Protein AF-A0A9D8BAQ5-F1 (afdb_monomer)

Secondary structure (DSSP, 8-state):
--HHHHHHHHHHHHHHTTPPPHHHHHHHHHTHHHH-B-TTT-PBPEEEE----TT-----SEEEE---TT-HHHHHHHHHHHHTT---EEEEEEETTTTEEEEEEESSTTTTGGGBPP-----------PPPPPPPP-HHHH-EEEEEEEEEEE-SSSPPB-TT-TTEEEEEEE-TTSEEEEEEEETT--S--SSHHHHHHHEEEEEEEEEEETTTEEEEEEEEESSTT-TT-EEEEEEEEETTEEEEEPPPEEETTEEEEEEEEEEE--

pLDDT: mean 81.39, std 17.8, range [28.17, 98.12]

Mean predicted aligned error: 17.3 Å

Sequence (270 aa):
MESHSLEARLIMCAQECNLPSKEEIEQRKKEIKDTLRCPHCGERLKKWVVPQTPFTTWPNEYMYICFNDECSYLVRGREYMAQSGMCSMYRLMYDPLQDCCQPIPVPNTSALKDGIMEESEPCQSEAAVQEPEAREVSKESITGSWRLVAFEERTASGAPRLPLGPSLMGSLMYTPDGHISVQNMVEGMTQLPEDALKAAEVYGTFNGRYEIKRGGKILHHIDMSFTPGWGGTSLERTIRVEGNRLTLIGPPMEKDGKARRVYMVWVRAG

Nearest PDB structures (foldseek):
  4dbb-assembly1_A  TM=3.950E-01  e=6.171E-02  Rattus norvegicus
  3qra-assembly1_A  TM=3.305E-01  e=1.330E-01  Yersinia pestis
  7tzl-assembly1_B  TM=2.614E-01  e=1.405E-01  Streptomyces griseofuscus
  7tzl-assembly1_A  TM=2.685E-01  e=1.848E-01  Streptomyces griseofuscus
  6ap4-assembly2_D  TM=1.776E-01  e=2.711E-02  Acinetobacter baumannii

Radius of gyration: 24.51 Å; Cα contacts (8 Å, |Δi|>4): 479; chains: 1; bounding box: 78×42×60 Å

Solvent-accessible surface area (backbone atoms only — not comparable to full-atom values): 15375 Å² total; per-residue (Å²): 133,66,64,69,60,49,53,54,51,50,53,53,52,57,60,62,74,74,56,65,50,73,68,53,30,57,52,36,55,72,45,24,87,84,65,42,31,33,46,62,64,64,47,68,38,41,46,26,53,48,70,91,45,102,84,50,84,66,91,53,70,50,33,31,32,46,78,62,79,82,24,56,56,34,51,52,32,32,56,59,28,47,78,73,76,38,76,40,23,28,35,56,32,36,38,78,89,78,70,45,78,46,79,42,82,30,75,50,86,70,57,71,57,91,34,54,52,81,84,74,72,82,89,77,77,98,63,85,84,72,79,75,84,75,74,84,80,51,70,76,77,59,42,45,48,27,32,50,75,45,60,33,42,33,44,96,86,51,78,73,38,50,87,74,46,92,54,50,41,36,44,40,36,31,46,92,90,36,39,35,40,39,40,34,36,45,68,89,68,87,70,75,55,89,52,65,67,61,26,26,72,51,40,36,34,39,31,35,36,50,47,82,44,85,90,42,29,33,38,37,40,25,64,43,46,66,31,85,87,42,51,75,37,72,48,62,28,42,49,48,76,58,90,60,36,40,37,40,30,46,62,81,40,80,58,93,93,36,66,30,31,42,39,38,31,28,32,60,55,126

Foldseek 3Di:
DCPVVVVVVVVVVVVVVPWDDPVQLVVCLLCCLVQCAHSTPRHHWFWFAQDPDPPRPDPDRTKTWDLPCPGPQFVVQCVVCVVVVDQKTWIWIADNVVSGIDTDIDNDSCPRVVGGDDPDDPDDDDDDPDPPDFDADDLVLQAAKKKWQAKWKDFPPDDTDRPLDRQKIKMWHRHSVFKIKIWIAGPPDPDAPPPLQSSCVHIWIWMDGKDDDPPQKMKDQTCDISHPPRHRDIFMWRWGGDPQKIKTKGDFDADPNTTIIIITIIGHDD

Structure (mmCIF, N/CA/C/O backbone):
data_AF-A0A9D8BAQ5-F1
#
_entry.id   AF-A0A9D8BAQ5-F1
#
loop_
_atom_site.group_PDB
_atom_site.id
_atom_site.type_symbol
_atom_site.label_atom_id
_atom_site.label_alt_id
_atom_site.label_comp_id
_atom_site.label_asym_id
_atom_site.label_entity_id
_atom_site.label_seq_id
_atom_site.pdbx_PDB_ins_code
_atom_site.Cartn_x
_atom_site.Cartn_y
_atom_site.Cartn_z
_atom_site.occupancy
_atom_site.B_iso_or_equiv
_atom_site.auth_seq_id
_atom_site.auth_comp_id
_atom_site.auth_asym_id
_atom_site.auth_atom_id
_atom_site.pdbx_PDB_model_num
ATOM 1 N N . MET A 1 1 ? -48.582 -15.379 13.509 1.00 40.88 1 MET A N 1
ATOM 2 C CA . MET A 1 1 ? -47.835 -14.150 13.154 1.00 40.88 1 MET A CA 1
ATOM 3 C C . MET A 1 1 ? -47.581 -13.222 14.345 1.00 40.88 1 MET A C 1
ATOM 5 O O . MET A 1 1 ? -46.889 -12.236 14.159 1.00 40.88 1 MET A O 1
ATOM 9 N N . GLU A 1 2 ? -48.050 -13.533 15.561 1.00 38.41 2 GLU A N 1
ATOM 10 C CA . GLU A 1 2 ? -47.810 -12.688 16.750 1.00 38.41 2 GLU A CA 1
ATOM 11 C C . GLU A 1 2 ? -46.599 -13.122 17.604 1.00 38.41 2 GLU A C 1
ATOM 13 O O . GLU A 1 2 ? -46.092 -12.324 18.386 1.00 38.41 2 GLU A O 1
ATOM 18 N N . SER A 1 3 ? -46.068 -14.340 17.428 1.00 40.47 3 SER A N 1
ATOM 19 C CA . SER A 1 3 ? -44.953 -14.860 18.244 1.00 40.47 3 SER A CA 1
ATOM 20 C C . SER A 1 3 ? -43.604 -14.187 17.954 1.00 40.47 3 SER A C 1
ATOM 22 O O . SER A 1 3 ? -42.886 -13.837 18.886 1.00 40.47 3 SER A O 1
ATOM 24 N N . HIS A 1 4 ? -43.295 -13.904 16.682 1.00 43.00 4 HIS A N 1
ATOM 25 C CA . HIS A 1 4 ? -42.051 -13.222 16.290 1.00 43.00 4 HIS A CA 1
ATOM 26 C C . HIS A 1 4 ? -41.965 -11.770 16.797 1.00 43.00 4 HIS A C 1
ATOM 28 O O . HIS A 1 4 ? -40.871 -11.245 16.985 1.00 43.00 4 HIS A O 1
ATOM 34 N N . SER A 1 5 ? -43.107 -11.120 17.057 1.00 51.47 5 SER A N 1
ATOM 35 C CA . SER A 1 5 ? -43.156 -9.758 17.607 1.00 51.47 5 SER A CA 1
ATOM 36 C C . SER A 1 5 ? -42.860 -9.719 19.110 1.00 51.47 5 SER A C 1
ATOM 38 O O . SER A 1 5 ? -42.302 -8.732 19.594 1.00 51.47 5 SER A O 1
ATOM 40 N N . LEU A 1 6 ? -43.224 -10.775 19.841 1.00 45.69 6 LEU A N 1
ATOM 41 C CA . LEU A 1 6 ? -43.012 -10.888 21.284 1.00 45.69 6 LEU A CA 1
ATOM 42 C C . LEU A 1 6 ? -41.569 -11.278 21.616 1.00 45.69 6 LEU A C 1
ATOM 44 O O . LEU A 1 6 ? -40.985 -10.660 22.499 1.00 45.69 6 LEU A O 1
ATOM 48 N N . GLU A 1 7 ? -40.963 -12.212 20.874 1.00 47.06 7 GLU A N 1
ATOM 49 C CA . GLU A 1 7 ? -39.537 -12.549 21.029 1.00 47.06 7 GLU A CA 1
ATOM 50 C C . GLU A 1 7 ? -38.626 -11.359 20.711 1.00 47.06 7 GLU A C 1
ATOM 52 O O . GLU A 1 7 ? -37.725 -11.061 21.490 1.00 47.06 7 GLU A O 1
ATOM 57 N N . ALA A 1 8 ? -38.896 -10.613 19.632 1.00 46.62 8 ALA A N 1
ATOM 58 C CA . ALA A 1 8 ? -38.131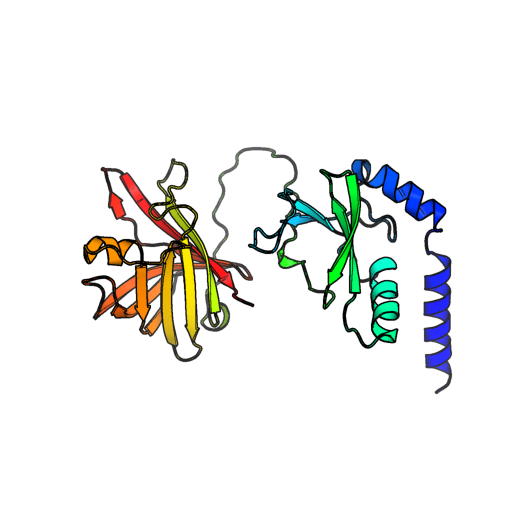 -9.408 19.307 1.00 46.62 8 ALA A CA 1
ATOM 59 C C . ALA A 1 8 ? -38.251 -8.333 20.404 1.00 46.62 8 ALA A C 1
ATOM 61 O O . ALA A 1 8 ? -37.257 -7.718 20.784 1.00 46.62 8 ALA A O 1
ATOM 62 N N . ARG A 1 9 ? -39.450 -8.147 20.977 1.00 41.56 9 ARG A N 1
ATOM 63 C CA . ARG A 1 9 ? -39.673 -7.226 22.105 1.00 41.56 9 ARG A CA 1
ATOM 64 C C . ARG A 1 9 ? -39.012 -7.694 23.404 1.00 41.56 9 ARG A C 1
ATOM 66 O O . ARG A 1 9 ? -38.505 -6.856 24.142 1.00 41.56 9 ARG A O 1
ATOM 73 N N . LEU A 1 10 ? -38.985 -8.998 23.680 1.00 40.19 10 LEU A N 1
ATOM 74 C CA . LEU A 1 10 ? -38.319 -9.579 24.852 1.00 40.19 10 LEU A CA 1
ATOM 75 C C . LEU A 1 10 ? -36.789 -9.490 24.746 1.00 40.19 10 LEU A C 1
ATOM 77 O O . LEU A 1 10 ? -36.139 -9.178 25.739 1.00 40.19 10 LEU A O 1
ATOM 81 N N . ILE A 1 11 ? -36.221 -9.681 23.550 1.00 48.72 11 ILE A N 1
ATOM 82 C CA . ILE A 1 11 ? -34.781 -9.518 23.283 1.00 48.72 11 ILE A CA 1
ATOM 83 C C . ILE A 1 11 ? -34.366 -8.046 23.417 1.00 48.72 11 ILE A C 1
ATOM 85 O O . ILE A 1 11 ? -33.380 -7.756 24.092 1.00 48.72 11 ILE A O 1
ATOM 89 N N . MET A 1 12 ? -35.148 -7.112 22.862 1.00 43.44 12 MET A N 1
ATOM 90 C CA . MET A 1 12 ? -34.904 -5.672 23.031 1.00 43.44 12 MET A CA 1
ATOM 91 C C . MET A 1 12 ? -35.003 -5.241 24.504 1.00 43.44 12 MET A C 1
ATOM 93 O O . MET A 1 12 ? -34.157 -4.491 24.983 1.00 43.44 12 MET A O 1
ATOM 97 N N . CYS A 1 13 ? -35.981 -5.766 25.251 1.00 38.62 13 CYS A N 1
ATOM 98 C CA . CYS A 1 13 ? -36.152 -5.483 26.679 1.00 38.62 13 CYS A CA 1
ATOM 99 C C . CYS A 1 13 ? -35.007 -6.067 27.534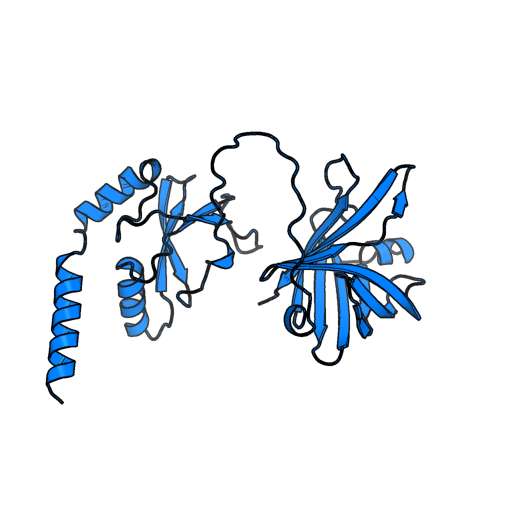 1.00 38.62 13 CYS A C 1
ATOM 101 O O . CYS A 1 13 ? -34.514 -5.403 28.443 1.00 38.62 13 CYS A O 1
ATOM 103 N N . ALA A 1 14 ? -34.506 -7.263 27.203 1.00 43.50 14 ALA A N 1
ATOM 104 C CA . ALA A 1 14 ? -33.344 -7.860 27.867 1.00 43.50 14 ALA A CA 1
ATOM 105 C C . ALA A 1 14 ? -32.029 -7.112 27.566 1.00 43.50 14 ALA A C 1
ATOM 107 O O . ALA A 1 14 ? -31.165 -7.016 28.439 1.00 43.50 14 ALA A O 1
ATOM 108 N N . GLN A 1 15 ? -31.883 -6.547 26.361 1.00 48.91 15 GLN A N 1
ATOM 109 C CA . GLN A 1 15 ? -30.735 -5.714 25.983 1.00 48.91 15 GLN A CA 1
ATOM 110 C C . GLN A 1 15 ? -30.750 -4.332 26.654 1.00 48.91 15 GLN A C 1
ATOM 112 O O . GLN A 1 15 ? -29.681 -3.782 26.902 1.00 48.91 15 GLN A O 1
ATOM 117 N N . GLU A 1 16 ? -31.918 -3.780 27.002 1.00 51.41 16 GLU A N 1
ATOM 118 C CA . GLU A 1 16 ? -32.023 -2.530 27.771 1.00 51.41 16 GLU A CA 1
ATOM 119 C C . GLU A 1 16 ? -31.648 -2.695 29.254 1.00 51.41 16 GLU A C 1
ATOM 121 O O . GLU A 1 16 ? -31.112 -1.761 29.852 1.00 51.41 16 GLU A O 1
ATOM 126 N N . CYS A 1 17 ? -31.855 -3.879 29.841 1.00 47.25 17 CYS A N 1
ATOM 127 C CA . CYS A 1 17 ? -31.607 -4.141 31.265 1.00 47.25 17 CYS A CA 1
ATOM 128 C C . CYS A 1 17 ? -30.127 -4.258 31.673 1.00 47.25 17 CYS A C 1
ATOM 130 O O . CYS A 1 17 ? -29.850 -4.283 32.870 1.00 47.25 17 CYS A O 1
ATOM 132 N N . ASN A 1 18 ? -29.181 -4.329 30.730 1.00 63.09 18 ASN A N 1
ATOM 133 C CA . ASN A 1 18 ? -27.758 -4.558 31.030 1.00 63.09 18 ASN A CA 1
ATOM 134 C C . ASN A 1 18 ? -26.832 -3.448 30.499 1.00 63.09 18 ASN A C 1
ATOM 136 O O . ASN A 1 18 ? -25.636 -3.654 30.286 1.00 63.09 18 ASN A O 1
ATOM 140 N N . LEU A 1 19 ? -27.398 -2.268 30.233 1.00 74.50 19 LEU A N 1
ATOM 141 C CA . LEU A 1 19 ? -26.649 -1.117 29.745 1.00 74.50 19 LEU A CA 1
ATOM 142 C C . LEU A 1 19 ? -26.098 -0.300 30.912 1.00 74.50 19 LEU A C 1
ATOM 144 O O . LEU A 1 19 ? -26.858 0.036 31.821 1.00 74.50 19 LEU A O 1
ATOM 148 N N . PRO A 1 20 ? -24.807 0.070 30.878 1.00 84.62 20 PRO A N 1
ATOM 149 C CA . PRO A 1 20 ? -24.229 0.880 31.934 1.00 84.62 20 PRO A CA 1
ATOM 150 C C . PRO A 1 20 ? -24.912 2.248 31.991 1.00 84.62 20 PRO A C 1
ATOM 152 O O . PRO A 1 20 ? -25.265 2.835 30.959 1.00 84.62 20 PRO A O 1
ATOM 155 N N . SER A 1 21 ? -25.090 2.765 33.207 1.00 90.81 21 SER A N 1
ATOM 156 C CA . SER A 1 21 ? -25.650 4.102 33.412 1.00 90.81 21 SER A CA 1
ATOM 157 C C . SER A 1 21 ? -24.718 5.176 32.831 1.00 90.81 21 SER A C 1
ATOM 159 O O . SER A 1 21 ? -23.539 4.935 32.567 1.00 90.81 21 SER A O 1
ATOM 161 N N . LYS A 1 22 ? -25.218 6.404 32.639 1.00 88.62 22 LYS A N 1
ATOM 162 C CA . LYS A 1 22 ? -24.370 7.510 32.159 1.00 88.62 22 LYS A CA 1
ATOM 163 C C . LYS A 1 22 ? -23.201 7.781 33.114 1.00 88.62 22 LYS A C 1
ATOM 165 O O . LYS A 1 22 ? -22.085 7.990 32.654 1.00 88.62 22 LYS A O 1
ATOM 170 N N . GLU A 1 23 ? -23.453 7.749 34.419 1.00 93.56 23 GLU A N 1
ATOM 171 C CA . GLU A 1 23 ? -22.428 7.932 35.455 1.00 93.56 23 GLU A CA 1
ATOM 172 C C . GLU A 1 23 ? -21.386 6.813 35.417 1.00 93.56 23 GLU A C 1
ATOM 174 O O . GLU A 1 23 ? -20.188 7.077 35.489 1.00 93.56 23 GLU A O 1
ATOM 179 N N . GLU A 1 24 ? -21.831 5.573 35.216 1.00 93.69 24 GLU A N 1
ATOM 180 C CA . GLU A 1 24 ? -20.950 4.418 35.082 1.00 93.69 24 GLU A CA 1
ATOM 181 C C . GLU A 1 24 ? -20.083 4.497 33.819 1.00 93.69 24 GLU A C 1
ATOM 183 O O . GLU A 1 24 ? -18.887 4.220 33.875 1.00 93.69 24 GLU A O 1
ATOM 188 N N . ILE A 1 25 ? -20.645 4.933 32.686 1.00 93.81 25 ILE A N 1
ATOM 189 C CA . ILE A 1 25 ? -19.879 5.182 31.456 1.00 93.81 25 ILE A CA 1
ATOM 190 C C . ILE A 1 25 ? -18.805 6.245 31.703 1.00 93.81 25 ILE A C 1
ATOM 192 O O . ILE A 1 25 ? -17.661 6.053 31.294 1.00 93.81 25 ILE A O 1
ATOM 196 N N . GLU A 1 26 ? -19.144 7.354 32.363 1.00 93.94 26 GLU A N 1
ATOM 197 C CA . GLU A 1 26 ? -18.173 8.413 32.666 1.00 93.94 26 GLU A CA 1
ATOM 198 C C . GLU A 1 26 ? -17.080 7.940 33.629 1.00 93.94 26 GLU A C 1
ATOM 200 O O . GLU A 1 26 ? -15.918 8.305 33.458 1.00 93.94 26 GLU A O 1
ATOM 205 N N . GLN A 1 27 ? -17.408 7.079 34.593 1.00 94.62 27 GLN A N 1
ATOM 206 C CA . GLN A 1 27 ? -16.403 6.471 35.461 1.00 94.62 27 GLN A CA 1
ATOM 207 C C . GLN A 1 27 ? -15.475 5.531 34.680 1.00 94.62 27 GLN A C 1
ATOM 209 O O . GLN A 1 27 ? -14.257 5.686 34.731 1.00 94.62 27 GLN A O 1
ATOM 214 N N . ARG A 1 28 ? -16.032 4.627 33.866 1.00 95.69 28 ARG A N 1
ATOM 215 C CA . ARG A 1 28 ? -15.250 3.706 33.024 1.00 95.69 28 ARG A CA 1
ATOM 216 C C . ARG A 1 28 ? -14.365 4.443 32.011 1.00 95.69 28 ARG A C 1
ATOM 218 O O . ARG A 1 28 ? -13.280 3.968 31.700 1.00 95.69 28 ARG A O 1
ATOM 225 N N . LYS A 1 29 ? -14.789 5.611 31.507 1.00 93.88 29 LYS A N 1
ATOM 226 C CA . LYS A 1 29 ? -13.951 6.476 30.655 1.00 93.88 29 LYS A CA 1
ATOM 227 C C . LYS A 1 29 ? -12.728 7.022 31.390 1.00 93.88 29 LYS A C 1
ATOM 229 O O . LYS A 1 29 ? -11.684 7.133 30.767 1.00 93.88 29 LYS A O 1
ATOM 234 N N . LYS A 1 30 ? -12.829 7.349 32.684 1.00 92.50 30 LYS A N 1
ATOM 235 C CA . LYS A 1 30 ? -11.675 7.814 33.481 1.00 92.50 30 LYS A CA 1
ATOM 236 C C . LYS A 1 30 ? -10.647 6.707 33.707 1.00 92.50 30 LYS A C 1
ATOM 238 O O . LYS A 1 30 ? -9.460 6.982 33.778 1.00 92.50 30 LYS A O 1
ATOM 243 N N . GLU A 1 31 ? -11.109 5.464 33.795 1.00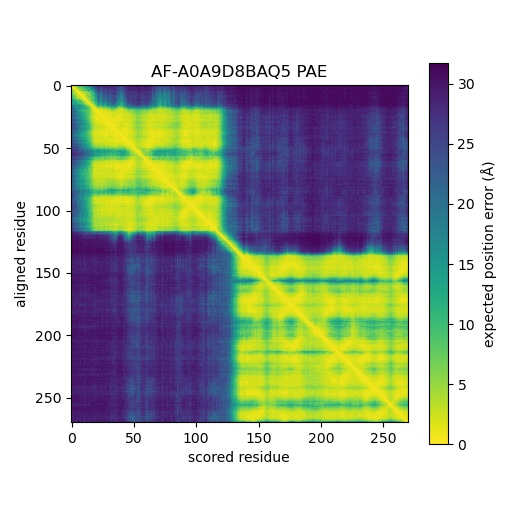 93.50 31 GLU A N 1
ATOM 244 C CA . GLU A 1 31 ? -10.276 4.276 34.029 1.00 93.50 31 GLU A CA 1
ATOM 245 C C . GLU A 1 31 ? -9.787 3.627 32.723 1.00 93.50 31 GLU A C 1
ATOM 247 O O . GLU A 1 31 ? -9.098 2.604 32.735 1.00 93.50 31 GLU A O 1
ATOM 252 N N . ILE A 1 32 ? -10.156 4.180 31.565 1.00 96.25 32 ILE A N 1
ATOM 253 C CA . ILE A 1 32 ? -9.916 3.541 30.269 1.00 96.25 32 ILE A CA 1
ATOM 254 C C . ILE A 1 32 ? -8.430 3.429 29.934 1.00 96.25 32 ILE A C 1
ATOM 256 O O . ILE A 1 32 ? -8.029 2.465 29.288 1.00 96.25 32 ILE A O 1
ATOM 260 N N . LYS A 1 33 ? -7.614 4.377 30.407 1.00 92.69 33 LYS A N 1
ATOM 261 C CA . LYS A 1 33 ? -6.160 4.378 30.228 1.00 92.69 33 LYS A CA 1
ATOM 262 C C . LYS A 1 33 ? -5.502 3.153 30.854 1.00 92.69 33 LYS A C 1
ATOM 264 O O . LYS A 1 33 ? -4.589 2.581 30.266 1.00 92.69 33 LYS A O 1
ATOM 269 N N . ASP A 1 34 ? -6.003 2.749 32.018 1.00 91.31 34 ASP A N 1
ATOM 270 C CA . ASP A 1 34 ? -5.458 1.641 32.801 1.00 91.31 34 ASP A CA 1
ATOM 271 C C . ASP A 1 34 ? -6.090 0.305 32.399 1.00 91.31 34 ASP A C 1
ATOM 273 O O . ASP A 1 34 ? -5.434 -0.735 32.379 1.00 91.31 34 ASP A O 1
ATOM 277 N N . THR A 1 35 ? -7.380 0.321 32.063 1.00 94.44 35 THR A N 1
ATOM 278 C CA . THR A 1 35 ? -8.141 -0.900 31.774 1.00 94.44 35 THR A CA 1
ATOM 279 C C . THR A 1 35 ? -8.115 -1.294 30.302 1.00 94.44 35 THR A C 1
ATOM 281 O O . THR A 1 35 ? -8.272 -2.475 29.988 1.00 94.44 35 THR A O 1
ATOM 284 N N . LEU A 1 36 ? -7.971 -0.319 29.397 1.00 95.69 36 LEU A N 1
ATOM 285 C CA . LEU A 1 36 ? -8.185 -0.446 27.952 1.00 95.69 36 LEU A CA 1
ATOM 286 C C . LEU A 1 36 ? -9.483 -1.194 27.615 1.00 95.69 36 LEU A C 1
ATOM 288 O O . LEU A 1 36 ? -9.541 -1.980 26.669 1.00 95.69 36 LEU A O 1
ATOM 292 N N . ARG A 1 37 ? -10.544 -0.964 28.397 1.00 96.56 37 ARG A N 1
ATOM 293 C CA . ARG A 1 37 ? -11.867 -1.568 28.197 1.00 96.56 37 ARG A CA 1
ATOM 294 C C . ARG A 1 37 ? -12.880 -0.535 27.740 1.00 96.56 37 ARG A C 1
ATOM 296 O O . ARG A 1 37 ? -12.939 0.580 28.242 1.00 96.56 37 ARG A O 1
ATOM 303 N N . CYS A 1 38 ? -13.724 -0.927 26.795 1.00 96.69 38 CYS A N 1
ATOM 304 C CA . CYS A 1 38 ? -14.803 -0.093 26.298 1.00 96.69 38 CYS A CA 1
ATOM 305 C C . CYS A 1 38 ? -15.774 0.273 27.438 1.00 96.69 38 CYS A C 1
ATOM 307 O O . CYS A 1 38 ? -16.363 -0.631 28.035 1.00 96.69 38 CYS A O 1
ATOM 309 N N . PRO A 1 39 ? -16.053 1.564 27.691 1.00 96.56 39 PRO A N 1
ATOM 310 C CA . PRO A 1 39 ? -16.990 1.991 28.727 1.00 96.56 39 PRO A CA 1
ATOM 311 C C . PRO A 1 39 ? -18.414 1.462 28.524 1.00 96.56 39 PRO A C 1
ATOM 313 O O . PRO A 1 39 ? -19.147 1.256 29.488 1.00 96.56 39 PRO A O 1
ATOM 316 N N . HIS A 1 40 ? -18.802 1.201 27.273 1.00 94.81 40 HIS A N 1
ATOM 317 C CA . HIS A 1 40 ? -20.169 0.827 26.910 1.00 94.81 40 HIS A CA 1
ATOM 318 C C . HIS A 1 40 ? -20.445 -0.676 26.974 1.00 94.81 40 HIS A C 1
ATOM 320 O O . HIS A 1 40 ? -21.553 -1.064 27.331 1.00 94.81 40 HIS A O 1
ATOM 326 N N . CYS A 1 41 ? -19.464 -1.516 26.630 1.00 94.44 41 CYS A N 1
ATOM 327 C CA . CYS A 1 41 ? -19.649 -2.971 26.564 1.00 94.44 41 CYS A CA 1
ATOM 328 C C . CYS A 1 41 ? -18.622 -3.778 27.371 1.00 94.44 41 CYS A C 1
ATOM 330 O O . CYS A 1 41 ? -18.714 -4.996 27.399 1.00 94.44 41 CYS A O 1
ATOM 332 N N . GLY A 1 42 ? -17.621 -3.143 27.990 1.00 93.69 42 GLY A N 1
ATOM 333 C CA . GLY A 1 42 ? -16.601 -3.804 28.818 1.00 93.69 42 GLY A CA 1
ATOM 334 C C . GLY A 1 42 ? -15.527 -4.595 28.055 1.00 93.69 42 GLY A C 1
ATOM 335 O O . GLY A 1 42 ? -14.526 -5.002 28.650 1.00 93.69 42 GLY A O 1
ATOM 336 N N . GLU A 1 43 ? -15.702 -4.789 26.747 1.00 94.62 43 GLU A N 1
ATOM 337 C CA . GLU A 1 43 ? -14.738 -5.478 25.883 1.00 94.62 43 GLU A CA 1
ATOM 338 C C . GLU A 1 43 ? -13.407 -4.738 25.784 1.00 94.62 43 GLU A C 1
ATOM 340 O O . GLU A 1 43 ? -13.368 -3.504 25.792 1.00 94.62 43 GLU A O 1
ATOM 345 N N . ARG A 1 44 ? -12.315 -5.493 25.643 1.00 96.31 44 ARG A N 1
ATOM 346 C CA . ARG A 1 44 ? -10.977 -4.918 25.470 1.00 96.31 44 ARG A CA 1
ATOM 347 C C . ARG A 1 44 ? -10.909 -4.159 24.144 1.00 96.31 44 ARG A C 1
ATOM 349 O O . ARG A 1 44 ? -11.314 -4.664 23.095 1.00 96.31 44 ARG A O 1
ATOM 356 N N . LEU A 1 45 ? -10.417 -2.928 24.195 1.00 96.38 45 LEU A N 1
ATOM 357 C CA . LEU A 1 45 ? -10.152 -2.136 23.006 1.00 96.38 45 LEU A CA 1
ATOM 358 C C . LEU A 1 45 ? -8.950 -2.719 22.276 1.00 96.38 45 LEU A C 1
ATOM 360 O O . LEU A 1 45 ? -7.988 -3.153 22.904 1.00 96.38 45 LEU A O 1
ATOM 364 N N . LYS A 1 46 ? -8.983 -2.689 20.946 1.00 95.44 46 LYS A N 1
ATOM 365 C CA . LYS A 1 46 ? -7.834 -3.116 20.148 1.00 95.44 46 LYS A CA 1
ATOM 366 C C . LYS A 1 46 ? -7.037 -1.906 19.713 1.00 95.44 46 LYS A C 1
ATOM 368 O O . LYS A 1 46 ? -7.617 -0.902 19.291 1.00 95.44 46 LYS A O 1
ATOM 373 N N . LYS A 1 47 ? -5.716 -2.034 19.785 1.00 95.12 47 LYS A N 1
ATOM 374 C CA . LYS A 1 47 ? -4.792 -1.072 19.199 1.00 95.12 47 LYS A CA 1
ATOM 375 C C . LYS A 1 47 ? -5.038 -1.009 17.690 1.00 95.12 47 LYS A C 1
ATOM 377 O O . LYS A 1 47 ? -5.170 -2.035 17.026 1.00 95.12 47 LYS A O 1
ATOM 382 N N . TRP A 1 48 ? -5.145 0.194 17.160 1.00 94.12 48 TRP A N 1
ATOM 383 C CA . TRP A 1 48 ? -5.507 0.469 15.780 1.00 94.12 48 TRP A CA 1
ATOM 384 C C . TRP A 1 48 ? -4.541 1.494 15.202 1.00 94.12 48 TRP A C 1
ATOM 386 O O . TRP A 1 48 ? -4.325 2.544 15.809 1.00 94.12 48 TRP A O 1
ATOM 396 N N . VAL A 1 49 ? -3.947 1.185 14.050 1.00 91.75 49 VAL A N 1
ATOM 397 C CA . VAL A 1 49 ? -3.029 2.096 13.363 1.00 91.75 49 VAL A CA 1
ATOM 398 C C . VAL A 1 49 ? -3.784 3.296 12.827 1.00 91.75 49 VAL A C 1
ATOM 400 O O . VAL A 1 49 ? -4.766 3.145 12.105 1.00 91.75 49 VAL A O 1
ATOM 403 N N . VAL A 1 50 ? -3.301 4.489 13.159 1.00 86.06 50 VAL A N 1
ATOM 404 C CA . VAL A 1 50 ? -3.847 5.731 12.619 1.00 86.06 50 VAL A CA 1
ATOM 405 C C . VAL A 1 50 ? -3.312 5.898 11.191 1.00 86.06 50 VAL A C 1
ATOM 407 O O . VAL A 1 50 ? -2.097 6.037 11.011 1.00 86.06 50 VAL A O 1
ATOM 410 N N . PRO A 1 51 ? -4.174 5.868 10.154 1.00 78.81 51 PRO A N 1
ATOM 411 C CA . PRO A 1 51 ? -3.739 5.983 8.772 1.00 78.81 51 PRO A CA 1
ATOM 412 C C . PRO A 1 51 ? -3.112 7.351 8.553 1.00 78.81 51 PRO A C 1
ATOM 414 O O . PRO A 1 51 ? -3.786 8.365 8.704 1.00 78.81 51 PRO A O 1
ATOM 417 N N . GLN A 1 52 ? -1.846 7.397 8.159 1.00 72.00 52 GLN A N 1
ATOM 418 C CA . GLN A 1 52 ? -1.192 8.654 7.813 1.00 72.00 52 GLN A CA 1
ATOM 419 C C . GLN A 1 52 ? -1.648 9.051 6.405 1.00 72.00 52 GLN A C 1
ATOM 421 O O . GLN A 1 52 ? -1.186 8.504 5.403 1.00 72.00 52 GLN A O 1
ATOM 426 N N . THR A 1 53 ? -2.644 9.934 6.341 1.00 67.75 53 THR A N 1
ATOM 427 C CA . THR A 1 53 ? -3.188 10.494 5.097 1.00 67.75 53 THR A CA 1
ATOM 428 C C . THR A 1 53 ? -3.163 12.019 5.178 1.00 67.75 53 THR A C 1
ATOM 430 O O . THR A 1 53 ? -3.167 12.546 6.289 1.00 67.75 53 THR A O 1
ATOM 433 N N . PRO A 1 54 ? -3.217 12.749 4.048 1.00 52.19 54 PRO A N 1
ATOM 434 C CA . PRO A 1 54 ? -3.287 14.216 4.059 1.00 52.19 54 PRO A CA 1
ATOM 435 C C . PRO A 1 54 ? -4.478 14.799 4.839 1.00 52.19 54 PRO A C 1
ATOM 437 O O . PRO A 1 54 ? -4.487 15.985 5.152 1.00 52.19 54 PRO A O 1
ATOM 440 N N . PHE A 1 55 ? -5.484 13.977 5.151 1.00 63.22 55 PHE A N 1
ATOM 441 C CA . PHE A 1 55 ? -6.672 14.360 5.915 1.00 63.22 55 PHE A CA 1
ATOM 442 C C . PHE A 1 55 ? -6.617 13.904 7.379 1.00 63.22 55 PHE A C 1
ATOM 444 O O . PHE A 1 55 ? -7.499 14.250 8.163 1.00 63.22 55 PHE A O 1
ATOM 451 N N . THR A 1 56 ? -5.598 13.129 7.759 1.00 65.69 56 THR A N 1
ATOM 452 C CA . THR A 1 56 ? -5.414 12.664 9.131 1.00 65.69 56 THR A CA 1
ATOM 453 C C . THR A 1 56 ? -4.541 13.656 9.877 1.00 65.69 56 THR A C 1
ATOM 455 O O . THR A 1 56 ? -3.331 13.705 9.697 1.00 65.69 56 THR A O 1
ATOM 458 N N . THR A 1 57 ? -5.165 14.454 10.734 1.00 70.69 57 THR A N 1
ATOM 459 C CA . THR A 1 57 ? -4.486 15.494 11.519 1.00 70.69 57 THR A CA 1
ATOM 460 C C . THR A 1 57 ? -4.047 15.014 12.900 1.00 70.69 57 THR A C 1
ATOM 462 O O . THR A 1 57 ? -3.532 15.804 13.689 1.00 70.69 57 THR A O 1
ATOM 465 N N . TRP A 1 58 ? -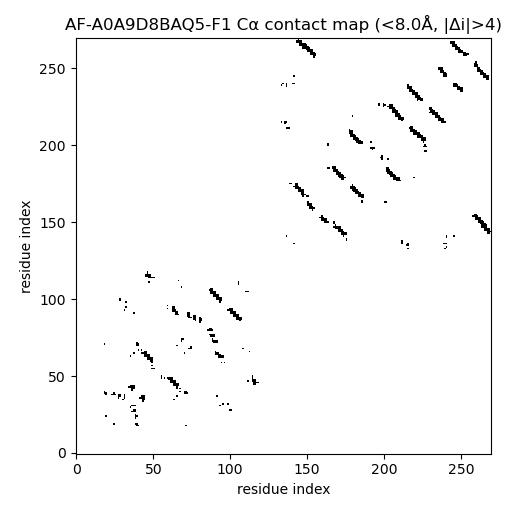4.303 13.748 13.240 1.00 79.62 58 TRP A N 1
ATOM 466 C CA . TRP A 1 58 ? -3.940 13.205 14.542 1.00 79.62 58 TRP A CA 1
ATOM 467 C C . TRP A 1 58 ? -2.444 12.877 14.591 1.00 79.62 58 TRP A C 1
ATOM 469 O O . TRP A 1 58 ? -1.961 12.157 13.718 1.00 79.62 58 TRP A O 1
ATOM 479 N N . PRO A 1 59 ? -1.714 13.348 15.618 1.00 77.62 59 PRO A N 1
ATOM 480 C CA . PRO A 1 59 ? -0.286 13.066 15.775 1.00 77.62 59 PRO A CA 1
ATOM 481 C C . PRO A 1 59 ? -0.010 11.621 16.223 1.00 77.62 59 PRO A C 1
ATOM 483 O O . PRO A 1 59 ? 1.139 11.195 16.291 1.00 77.62 59 PRO A O 1
ATOM 486 N N . ASN A 1 60 ? -1.054 10.877 16.585 1.00 83.31 60 ASN A N 1
ATOM 487 C CA . ASN A 1 60 ? -0.978 9.520 17.094 1.00 83.31 60 ASN A CA 1
ATOM 488 C C . ASN A 1 60 ? -0.520 8.535 16.012 1.00 83.31 60 ASN A C 1
ATOM 490 O O . ASN A 1 60 ? -1.078 8.504 14.920 1.00 83.31 60 ASN A O 1
ATOM 494 N N . GLU A 1 61 ? 0.407 7.641 16.356 1.00 85.00 61 GLU A N 1
ATOM 495 C CA . GLU A 1 61 ? 0.702 6.457 15.533 1.00 85.00 61 GLU A CA 1
ATOM 496 C C . GLU A 1 61 ? -0.408 5.400 15.643 1.00 85.00 61 GLU A C 1
ATOM 498 O O . GLU A 1 61 ? -0.691 4.653 14.702 1.00 85.00 61 GLU A O 1
ATOM 503 N N . TYR A 1 62 ? -1.049 5.334 16.812 1.00 91.50 62 TYR A N 1
ATOM 504 C CA . TYR A 1 62 ? -2.134 4.411 17.098 1.00 91.50 62 TYR A CA 1
ATOM 505 C C . TYR A 1 62 ? -3.154 5.006 18.070 1.00 91.50 62 TYR A C 1
ATOM 507 O O . TYR A 1 62 ? -2.847 5.860 18.903 1.00 91.50 62 TYR A O 1
ATOM 515 N N . MET A 1 63 ? -4.372 4.487 17.984 1.00 93.75 63 MET A N 1
ATOM 516 C CA . MET A 1 63 ? -5.460 4.714 18.933 1.00 93.75 63 MET A CA 1
ATOM 517 C C . MET A 1 63 ? -6.047 3.367 19.355 1.00 93.75 63 MET A C 1
ATOM 519 O O . MET A 1 63 ? -5.694 2.330 18.799 1.00 93.75 63 MET A O 1
ATOM 523 N N . TYR A 1 64 ? -6.936 3.356 20.341 1.00 96.69 64 TYR A N 1
ATOM 524 C CA . TYR A 1 64 ? -7.627 2.141 20.772 1.00 96.69 64 TYR A CA 1
ATOM 525 C C . TYR A 1 64 ? -9.096 2.208 20.372 1.00 96.69 64 TYR A C 1
ATOM 527 O O . TYR A 1 64 ? -9.774 3.177 20.693 1.00 96.69 64 TYR A O 1
ATOM 535 N N . ILE A 1 65 ? -9.615 1.197 19.675 1.00 96.94 65 ILE A N 1
ATOM 536 C CA . ILE A 1 65 ? -10.998 1.202 19.173 1.00 96.94 65 ILE A CA 1
ATOM 537 C C . ILE A 1 65 ? -11.762 -0.020 19.682 1.00 96.94 65 ILE A C 1
ATOM 539 O O . ILE A 1 65 ? -11.240 -1.136 19.754 1.00 96.94 65 ILE A O 1
ATOM 543 N N . CYS A 1 66 ? -13.037 0.185 20.020 1.00 97.00 66 CYS A N 1
ATOM 544 C CA . CYS A 1 66 ? -13.958 -0.901 20.326 1.00 97.00 66 CYS A CA 1
ATOM 545 C C . CYS A 1 66 ? -14.459 -1.562 19.031 1.00 97.00 66 CYS A C 1
ATOM 547 O O . CYS A 1 66 ? -15.245 -0.984 18.273 1.00 97.00 66 CYS A O 1
ATOM 549 N N . PHE A 1 67 ? -14.036 -2.807 18.803 1.00 95.56 67 PHE A N 1
ATOM 550 C CA . PHE A 1 67 ? -14.434 -3.611 17.640 1.00 95.56 67 PHE A CA 1
ATOM 551 C C . PHE A 1 67 ? -15.564 -4.610 17.914 1.00 95.56 67 PHE A C 1
ATOM 553 O O . PHE A 1 67 ? -15.871 -5.420 17.043 1.00 95.56 67 PHE A O 1
ATOM 560 N N . ASN A 1 68 ? -16.199 -4.544 19.088 1.00 94.50 68 ASN A N 1
ATOM 561 C CA . ASN A 1 68 ? -17.394 -5.334 19.368 1.00 94.50 68 ASN A CA 1
ATOM 562 C C . ASN A 1 68 ? -18.572 -4.800 18.531 1.00 94.50 68 ASN A C 1
ATOM 564 O O . ASN A 1 68 ? -18.979 -3.647 18.691 1.00 94.50 68 ASN A O 1
ATOM 568 N N . ASP A 1 69 ? -19.093 -5.628 17.625 1.00 91.19 69 ASP A N 1
ATOM 569 C CA . ASP A 1 69 ? -20.198 -5.274 16.725 1.00 91.19 69 ASP A CA 1
ATOM 570 C C . ASP A 1 69 ? -21.560 -5.245 17.437 1.00 91.19 69 ASP A C 1
ATOM 572 O O . ASP A 1 69 ? -22.501 -4.633 16.936 1.00 91.19 69 ASP A O 1
ATOM 576 N N . GLU A 1 70 ? -21.635 -5.822 18.637 1.00 91.25 70 GLU A N 1
ATOM 577 C CA . GLU A 1 70 ? -22.805 -5.804 19.520 1.00 91.25 70 GLU A CA 1
ATOM 578 C C . GLU A 1 70 ? -22.709 -4.702 20.589 1.00 91.25 70 GLU A C 1
ATOM 580 O O . GLU A 1 70 ? -23.559 -4.589 21.471 1.00 91.25 70 GLU A O 1
ATOM 585 N N . CYS A 1 71 ? -21.669 -3.860 20.532 1.00 94.38 71 CYS A N 1
ATOM 586 C CA . CYS A 1 71 ? -21.495 -2.769 21.481 1.00 94.38 71 CYS A CA 1
ATOM 587 C C . CYS A 1 71 ? -22.685 -1.804 21.423 1.00 94.38 71 CYS A C 1
ATOM 589 O O . CYS A 1 71 ? -23.008 -1.251 20.369 1.00 94.38 71 CYS A O 1
ATOM 591 N N . SER A 1 72 ? -23.281 -1.525 22.582 1.00 91.19 72 SER A N 1
ATOM 592 C CA . SER A 1 72 ? -24.445 -0.645 22.702 1.00 91.19 72 SER A CA 1
ATOM 593 C C . SER A 1 72 ? -24.218 0.762 22.143 1.00 91.19 72 SER A C 1
ATOM 595 O O . SER A 1 72 ? -25.152 1.367 21.622 1.00 91.19 72 SER A O 1
ATOM 597 N N . TYR A 1 73 ? -22.980 1.266 22.180 1.00 92.94 73 TYR A N 1
ATOM 598 C CA . TYR A 1 73 ? -22.605 2.539 21.559 1.00 92.94 73 TYR A CA 1
ATOM 599 C C . TYR A 1 73 ? -22.736 2.514 20.031 1.00 92.94 73 TYR A C 1
ATOM 601 O O . TYR A 1 73 ? -23.251 3.458 19.435 1.00 92.94 73 TYR A O 1
ATOM 609 N N . LEU A 1 74 ? -22.321 1.409 19.405 1.00 91.00 74 LEU A N 1
ATOM 610 C CA . LEU A 1 74 ? -22.378 1.228 17.957 1.00 91.00 74 LEU A CA 1
ATOM 611 C C . LEU A 1 74 ? -23.816 1.024 17.481 1.00 91.00 74 LEU A C 1
ATOM 613 O O . LEU A 1 74 ? -24.249 1.682 16.534 1.00 91.00 74 LEU A O 1
ATOM 617 N N . VAL A 1 75 ? -24.554 0.135 18.152 1.00 87.62 75 VAL A N 1
ATOM 618 C CA . VAL A 1 75 ? -25.941 -0.208 17.805 1.00 87.62 75 VAL A CA 1
ATOM 619 C C . VAL A 1 75 ? -26.849 1.014 17.944 1.00 87.62 75 VAL A C 1
ATOM 621 O O . VAL A 1 75 ? -27.507 1.393 16.977 1.00 87.62 75 VAL A O 1
ATOM 624 N N . ARG A 1 76 ? -26.797 1.720 19.082 1.00 86.75 76 ARG A N 1
ATOM 625 C CA . ARG A 1 76 ? -27.580 2.954 19.276 1.00 86.75 76 ARG A CA 1
ATOM 626 C C . ARG A 1 76 ? -27.134 4.080 18.349 1.00 86.75 76 ARG A C 1
ATOM 628 O O . ARG A 1 76 ? -27.965 4.847 17.874 1.00 86.75 76 ARG A O 1
ATOM 635 N N . GLY A 1 77 ? -25.833 4.174 18.059 1.00 84.12 77 GLY A N 1
ATOM 636 C CA . GLY A 1 77 ? -25.306 5.127 17.084 1.00 84.12 77 GLY A CA 1
ATOM 637 C C . GLY A 1 77 ? -25.903 4.916 15.691 1.00 84.12 77 GLY A C 1
ATOM 638 O O . GLY A 1 77 ? -26.304 5.882 15.050 1.00 84.12 77 GLY A O 1
ATOM 639 N N . ARG A 1 78 ? -26.035 3.658 15.247 1.00 83.06 78 ARG A N 1
ATOM 640 C CA . ARG A 1 78 ? -26.713 3.304 13.989 1.00 83.06 78 ARG A CA 1
ATOM 641 C C . ARG A 1 78 ? -28.174 3.746 13.992 1.00 83.06 78 ARG A C 1
ATOM 643 O O . ARG A 1 78 ? -28.621 4.366 13.033 1.00 83.06 78 ARG A O 1
ATOM 650 N N . GLU A 1 79 ? -28.910 3.406 15.047 1.00 83.81 79 GLU A N 1
ATOM 651 C CA . GLU A 1 79 ? -30.335 3.733 15.177 1.00 83.81 79 GLU A CA 1
ATOM 652 C C . GLU A 1 79 ? -30.566 5.246 15.150 1.00 83.81 79 GLU A C 1
ATOM 654 O O . GLU A 1 79 ? -31.448 5.724 14.440 1.00 83.81 79 GLU A O 1
ATOM 659 N N . TYR A 1 80 ? -29.731 6.004 15.864 1.00 82.50 80 TYR A N 1
ATOM 660 C CA . TYR A 1 80 ? -29.779 7.464 15.883 1.00 82.50 80 TYR A CA 1
ATOM 661 C C . TYR A 1 80 ? -29.521 8.072 14.497 1.00 82.50 80 TYR A C 1
ATOM 663 O O . TYR A 1 80 ? -30.259 8.948 14.051 1.00 82.50 80 TYR A O 1
ATOM 671 N N . MET A 1 81 ? -28.509 7.584 13.776 1.00 81.31 81 MET A N 1
ATOM 672 C CA . MET A 1 81 ? -28.178 8.101 12.442 1.00 81.31 81 MET A CA 1
ATOM 673 C C . MET A 1 81 ? -29.223 7.720 11.385 1.00 81.31 81 MET A C 1
ATOM 675 O O . MET A 1 81 ? -29.516 8.525 10.496 1.00 81.31 81 MET A O 1
ATOM 679 N N . ALA A 1 82 ? -29.849 6.546 11.518 1.00 75.81 82 ALA A N 1
ATOM 680 C CA . ALA A 1 82 ? -30.919 6.098 10.630 1.00 75.81 82 ALA A CA 1
ATOM 681 C C . ALA A 1 82 ? -32.149 7.023 10.673 1.00 75.81 82 ALA A C 1
ATOM 683 O O . ALA A 1 82 ? -32.784 7.230 9.640 1.00 75.81 82 ALA A O 1
ATOM 684 N N . GLN A 1 83 ? -32.448 7.645 11.823 1.00 79.12 83 GLN A N 1
ATOM 685 C CA . GLN A 1 83 ? -33.536 8.631 11.949 1.00 79.12 83 GLN A CA 1
ATOM 686 C C . GLN A 1 83 ? -33.317 9.867 11.064 1.00 79.12 83 GLN A C 1
ATOM 688 O O . GLN A 1 83 ? -34.280 10.474 10.603 1.00 79.12 83 GLN A O 1
ATOM 693 N N . SER A 1 84 ? -32.056 10.208 10.788 1.00 73.69 84 SER A N 1
ATOM 694 C CA . SER A 1 84 ? -31.660 11.326 9.921 1.00 73.69 84 SER A CA 1
ATOM 695 C C . SER A 1 84 ? -31.370 10.891 8.476 1.00 73.69 84 SER A C 1
ATOM 697 O O . SER A 1 84 ? -30.802 11.658 7.703 1.00 73.69 84 SER A O 1
ATOM 699 N N . GLY A 1 85 ? -31.707 9.650 8.100 1.00 71.12 85 GLY A N 1
ATOM 700 C CA . GLY A 1 85 ? -31.446 9.098 6.765 1.00 71.12 85 GLY A CA 1
ATOM 701 C C . GLY A 1 85 ? -29.969 8.805 6.470 1.00 71.12 85 GLY A C 1
ATOM 702 O O . GLY A 1 85 ? -29.616 8.509 5.329 1.00 71.12 85 GLY A O 1
ATOM 703 N N . MET A 1 86 ? -29.091 8.872 7.476 1.00 62.78 86 MET A N 1
ATOM 704 C CA . MET A 1 86 ? -27.656 8.635 7.321 1.00 62.78 86 MET A CA 1
ATOM 705 C C . MET A 1 86 ? -27.305 7.187 7.670 1.00 62.78 86 MET A C 1
ATOM 707 O O . MET A 1 86 ? -27.600 6.697 8.756 1.00 62.78 86 MET A O 1
ATOM 711 N N . CYS A 1 87 ? -26.593 6.511 6.771 1.00 69.50 87 CYS A N 1
ATOM 712 C CA . CYS A 1 87 ? -26.140 5.129 6.962 1.00 69.50 87 CYS A CA 1
ATOM 713 C C . CYS A 1 87 ? -24.753 5.055 7.633 1.00 69.50 87 CYS A C 1
ATOM 715 O O . CYS A 1 87 ? -23.884 4.314 7.183 1.00 69.50 87 CYS A O 1
ATOM 717 N N . SER A 1 88 ? -24.523 5.855 8.678 1.00 73.50 88 SER A N 1
ATOM 718 C CA . SER A 1 88 ? -23.264 5.873 9.441 1.00 73.50 88 SER A CA 1
ATOM 719 C C . SER A 1 88 ? -23.505 5.430 10.882 1.00 73.50 88 SER A C 1
ATOM 721 O O . SER A 1 88 ? -24.619 5.512 11.389 1.00 73.50 88 SER A O 1
ATOM 723 N N . MET A 1 89 ? -22.470 4.941 11.551 1.00 87.00 89 MET A N 1
ATOM 724 C CA . MET A 1 89 ? -22.502 4.542 12.960 1.00 87.00 89 MET A CA 1
ATOM 725 C C . MET A 1 89 ? -21.256 5.065 13.659 1.00 87.00 89 MET A C 1
ATOM 727 O O . MET A 1 89 ? -20.318 5.489 12.994 1.00 87.00 89 MET A O 1
ATOM 731 N N . TYR A 1 90 ? -21.199 4.978 14.984 1.00 90.69 90 TYR A N 1
ATOM 732 C CA . TYR A 1 90 ? -20.026 5.414 15.738 1.00 90.69 90 TYR A CA 1
ATOM 733 C C . TYR A 1 90 ? -19.424 4.264 16.537 1.00 90.69 90 TYR A C 1
ATOM 735 O O . TYR A 1 90 ? -20.115 3.611 17.316 1.00 90.69 90 TYR A O 1
ATOM 743 N N . ARG A 1 91 ? -18.118 4.030 16.378 1.00 95.94 91 ARG A N 1
ATOM 744 C CA . ARG A 1 91 ? -17.345 3.235 17.342 1.00 95.94 91 ARG A CA 1
ATOM 745 C C . ARG A 1 91 ? -16.758 4.155 18.402 1.00 95.94 91 ARG A C 1
ATOM 747 O O . ARG A 1 91 ? -16.472 5.319 18.131 1.00 95.94 91 ARG A O 1
ATOM 754 N N . LEU A 1 92 ? -16.560 3.615 19.600 1.00 96.94 92 LEU A N 1
ATOM 755 C CA . LEU A 1 92 ? -15.765 4.288 20.618 1.00 96.94 92 LEU A CA 1
ATOM 756 C C . LEU A 1 92 ? -14.284 4.148 20.255 1.00 96.94 92 LEU A C 1
ATOM 758 O O . LEU A 1 92 ? -13.793 3.030 20.072 1.00 96.94 92 LEU A O 1
ATOM 762 N N . MET A 1 93 ? -13.602 5.284 20.197 1.00 96.44 93 MET A N 1
ATOM 763 C CA . MET A 1 93 ? -12.163 5.417 20.045 1.00 96.44 93 MET A CA 1
ATOM 764 C C . MET A 1 93 ? -11.584 6.078 21.298 1.00 96.44 93 MET A C 1
ATOM 766 O O . MET A 1 93 ? -12.184 7.000 21.845 1.00 96.44 93 MET A O 1
ATOM 770 N N . TYR A 1 94 ? -10.428 5.615 21.749 1.00 96.75 94 TYR A N 1
ATOM 771 C CA . TYR A 1 94 ? -9.654 6.198 22.834 1.00 96.75 94 TYR A CA 1
ATOM 772 C C . TYR A 1 94 ? -8.303 6.669 22.298 1.00 96.75 94 TYR A C 1
ATOM 774 O O . TYR A 1 94 ? -7.553 5.891 21.697 1.00 96.75 94 TYR A O 1
ATOM 782 N N . ASP A 1 95 ? -8.022 7.950 22.514 1.00 94.00 95 ASP A N 1
ATOM 783 C CA . ASP A 1 95 ? -6.755 8.597 22.203 1.00 94.00 95 ASP A CA 1
ATOM 784 C C . ASP A 1 95 ? -5.835 8.533 23.439 1.00 94.00 95 ASP A C 1
ATOM 786 O O . ASP A 1 95 ? -6.121 9.203 24.436 1.00 94.00 95 ASP A O 1
ATOM 790 N N . PRO A 1 96 ? -4.726 7.767 23.397 1.00 91.00 96 PRO A N 1
ATOM 791 C CA . PRO A 1 96 ? -3.812 7.643 24.531 1.00 91.00 96 PRO A CA 1
ATOM 792 C C . PRO A 1 96 ? -2.904 8.867 24.749 1.00 91.00 96 PRO A C 1
ATOM 794 O O . PRO A 1 96 ? -2.335 9.001 25.831 1.00 91.00 96 PRO A O 1
ATOM 797 N N . LEU A 1 97 ? -2.733 9.743 23.750 1.00 86.62 97 LEU A N 1
ATOM 798 C CA . LEU A 1 97 ? -1.944 10.973 23.885 1.00 86.62 97 LEU A CA 1
ATOM 799 C C . LEU A 1 97 ? -2.756 12.073 24.568 1.00 86.62 97 LEU A C 1
ATOM 801 O O . LEU A 1 97 ? -2.237 12.771 25.436 1.00 86.62 97 LEU A O 1
ATOM 805 N N . GLN A 1 98 ? -4.021 12.224 24.174 1.00 87.56 98 GLN A N 1
ATOM 806 C CA . GLN A 1 98 ? -4.929 13.231 24.737 1.00 87.56 98 GLN A CA 1
ATOM 807 C C . GLN A 1 98 ? -5.733 12.725 25.938 1.00 87.56 98 GLN A C 1
ATOM 809 O O . GLN A 1 98 ? -6.438 13.509 26.567 1.00 87.56 98 GLN A O 1
ATOM 814 N N . ASP A 1 99 ? -5.632 11.430 26.239 1.00 91.50 99 ASP A N 1
ATOM 815 C CA . ASP A 1 99 ? -6.366 10.745 27.300 1.00 91.50 99 ASP A CA 1
ATOM 816 C C . ASP A 1 99 ? -7.878 11.014 27.237 1.00 91.50 99 ASP A C 1
ATOM 818 O O . ASP A 1 99 ? -8.521 11.423 28.205 1.00 91.50 99 ASP A O 1
ATOM 822 N N . CYS A 1 100 ? -8.458 10.842 26.045 1.00 92.62 100 CYS A N 1
ATOM 823 C CA . CYS A 1 100 ? -9.866 11.146 25.814 1.00 92.62 100 CYS A CA 1
ATOM 824 C C . CYS A 1 100 ? -10.561 10.115 24.920 1.00 92.62 100 CYS A C 1
ATOM 826 O O . CYS A 1 100 ? -9.960 9.497 24.040 1.00 92.62 100 CYS A O 1
ATOM 828 N N . CYS A 1 101 ? -11.861 9.928 25.155 1.00 93.62 101 CYS A N 1
ATOM 829 C CA . CYS A 1 101 ? -12.717 9.088 24.322 1.00 93.62 101 CYS A CA 1
ATOM 830 C C . CYS A 1 101 ? -13.441 9.937 23.277 1.00 93.62 101 CYS A C 1
ATOM 832 O O . CYS A 1 101 ? -14.069 10.936 23.630 1.00 93.62 101 CYS A O 1
ATOM 834 N N . GLN A 1 102 ? -13.438 9.498 22.021 1.00 92.00 102 GLN A N 1
ATOM 835 C CA . GLN A 1 102 ? -14.122 10.167 20.918 1.00 92.00 102 GLN A CA 1
ATOM 836 C C . GLN A 1 102 ? -14.932 9.182 20.058 1.00 92.00 102 GLN A C 1
ATOM 838 O O . GLN A 1 102 ? -14.598 7.995 19.982 1.00 92.00 102 GLN A O 1
ATOM 843 N N . PRO A 1 103 ? -16.017 9.645 19.411 1.00 92.00 103 PRO A N 1
ATOM 844 C CA . PRO A 1 103 ? -16.689 8.874 18.375 1.00 92.00 103 PRO A CA 1
ATOM 845 C C . PRO A 1 103 ? -15.830 8.814 17.110 1.00 92.00 103 PRO A C 1
ATOM 847 O O . PRO A 1 103 ? -15.375 9.849 16.628 1.00 92.00 103 PRO A O 1
ATOM 850 N N . ILE A 1 104 ? -15.701 7.633 16.505 1.00 91.12 104 ILE A N 1
ATOM 851 C CA . ILE A 1 104 ? -15.211 7.503 15.127 1.00 91.12 104 ILE A CA 1
ATOM 852 C C . ILE A 1 104 ? -16.345 7.020 14.210 1.00 91.12 104 ILE A C 1
ATOM 854 O O . ILE A 1 104 ? -16.918 5.953 14.468 1.00 91.12 104 ILE A O 1
ATOM 858 N N . PRO A 1 105 ? -16.723 7.798 13.175 1.00 87.88 105 PRO A N 1
ATOM 859 C CA . PRO A 1 105 ? -17.779 7.404 12.256 1.00 87.88 105 PRO A CA 1
ATOM 860 C C . PRO A 1 105 ? -17.335 6.225 11.385 1.00 87.88 105 PRO A C 1
ATOM 862 O O . PRO A 1 105 ? -16.225 6.208 10.855 1.00 87.88 105 PRO A O 1
ATOM 865 N N . VAL A 1 106 ? -18.222 5.249 11.209 1.00 87.62 106 VAL A N 1
ATOM 866 C CA . VAL A 1 106 ? -18.002 4.055 10.394 1.00 87.62 106 VAL A CA 1
ATOM 867 C C . VAL A 1 106 ? -19.212 3.773 9.495 1.00 87.62 106 VAL A C 1
ATOM 869 O O . VAL A 1 106 ? -20.345 3.754 9.979 1.00 87.62 106 VAL A O 1
ATOM 872 N N . PRO A 1 107 ? -19.008 3.507 8.191 1.00 80.75 107 PRO A N 1
ATOM 873 C CA . PRO A 1 107 ? -20.109 3.227 7.264 1.00 80.75 107 PRO A CA 1
ATOM 874 C C . PRO A 1 107 ? -20.703 1.818 7.439 1.00 80.75 107 PRO A C 1
ATOM 876 O O . PRO A 1 107 ? -21.821 1.548 7.015 1.00 80.75 107 PRO A O 1
ATOM 879 N N . ASN A 1 108 ? -19.955 0.886 8.037 1.00 83.31 108 ASN A N 1
ATOM 880 C CA . ASN A 1 108 ? -20.374 -0.495 8.275 1.00 83.31 108 ASN A CA 1
ATOM 881 C C . ASN A 1 108 ? -19.554 -1.127 9.418 1.00 83.31 108 ASN A C 1
ATOM 883 O O . ASN A 1 108 ? -18.603 -0.530 9.924 1.00 83.31 108 ASN A O 1
ATOM 887 N N . THR A 1 109 ? -19.926 -2.335 9.846 1.00 87.06 109 THR A N 1
ATOM 888 C CA . THR A 1 109 ? -19.258 -3.040 10.955 1.00 87.06 109 THR A CA 1
ATOM 889 C C . THR A 1 109 ? -17.862 -3.544 10.581 1.00 87.06 109 THR A C 1
ATOM 891 O O . THR A 1 109 ? -17.019 -3.701 11.459 1.00 87.06 109 THR A O 1
ATOM 894 N N . SER A 1 110 ? -17.561 -3.754 9.299 1.00 85.19 110 SER A N 1
ATOM 895 C CA . SER A 1 110 ? -16.211 -4.122 8.846 1.00 85.19 110 SER A CA 1
ATOM 896 C C . SER A 1 110 ? -15.209 -2.965 8.863 1.00 85.19 110 SER A C 1
ATOM 898 O O . SER A 1 110 ? -14.007 -3.214 8.911 1.00 85.19 110 SER A O 1
ATOM 900 N N . ALA A 1 111 ? -15.670 -1.712 8.847 1.00 85.31 111 ALA A N 1
ATOM 901 C CA . ALA A 1 111 ? -14.794 -0.553 8.758 1.00 85.31 111 ALA A CA 1
ATOM 902 C C . ALA A 1 111 ? -13.751 -0.525 9.887 1.00 85.31 111 ALA A C 1
ATOM 904 O O . ALA A 1 111 ? -14.038 -0.876 11.035 1.00 85.31 111 ALA A O 1
ATOM 905 N N . LEU A 1 112 ? -12.549 -0.057 9.538 1.00 89.31 112 LEU A N 1
ATOM 906 C CA . LEU A 1 112 ? -11.374 0.088 10.406 1.00 89.31 112 LEU A CA 1
ATOM 907 C C . LEU A 1 112 ? -10.706 -1.229 10.842 1.00 89.31 112 LEU A C 1
ATOM 909 O O . LEU A 1 112 ? -9.579 -1.176 11.329 1.00 89.31 112 LEU A O 1
ATOM 913 N N . LYS A 1 113 ? -11.334 -2.399 10.643 1.00 90.00 113 LYS A N 1
ATOM 914 C CA . LYS A 1 113 ? -10.776 -3.688 11.093 1.00 90.00 113 LYS A CA 1
ATOM 915 C C . LYS A 1 113 ? -9.431 -4.027 10.434 1.00 90.00 113 LYS A C 1
ATOM 917 O O . LYS A 1 113 ? -8.578 -4.601 11.099 1.00 90.00 113 LYS A O 1
ATOM 922 N N . ASP A 1 114 ? -9.197 -3.572 9.204 1.00 85.19 114 ASP A N 1
ATOM 923 C CA . ASP A 1 114 ? -7.916 -3.715 8.488 1.00 85.19 114 ASP A CA 1
ATOM 924 C C . ASP A 1 114 ? -6.730 -3.016 9.179 1.00 85.19 114 ASP A C 1
ATOM 926 O O . ASP A 1 114 ? -5.577 -3.306 8.873 1.00 85.19 114 ASP A O 1
ATOM 930 N N . GLY A 1 115 ? -7.001 -2.068 10.082 1.00 84.88 115 GLY A N 1
ATOM 931 C CA . GLY A 1 115 ? -5.977 -1.347 10.837 1.00 84.88 115 GLY A CA 1
ATOM 932 C C . GLY A 1 115 ? -5.735 -1.894 12.244 1.00 84.88 115 GLY A C 1
ATOM 933 O O . GLY A 1 115 ? -4.991 -1.275 13.002 1.00 84.88 115 GLY A O 1
ATOM 934 N N . ILE A 1 116 ? -6.383 -2.997 12.637 1.00 91.00 116 ILE A N 1
ATOM 935 C CA . ILE A 1 116 ? -6.156 -3.620 13.946 1.00 91.00 116 ILE A CA 1
ATOM 936 C C . ILE A 1 116 ? -4.707 -4.109 14.009 1.00 91.00 116 ILE A C 1
ATOM 938 O O . ILE A 1 116 ? -4.285 -4.926 13.195 1.00 91.00 116 ILE A O 1
ATOM 942 N N . MET A 1 117 ? -3.955 -3.616 14.990 1.00 85.44 117 MET A N 1
ATOM 943 C CA . MET A 1 117 ? -2.627 -4.127 15.301 1.00 85.44 117 MET A CA 1
ATOM 944 C C . MET A 1 117 ? -2.770 -5.390 16.151 1.00 85.44 117 MET A C 1
ATOM 946 O O . MET A 1 117 ? -3.508 -5.398 17.139 1.00 85.44 117 MET A O 1
ATOM 950 N N . GLU A 1 118 ? -2.053 -6.449 15.788 1.00 76.38 118 GLU A N 1
ATOM 951 C CA . GLU A 1 118 ? -1.924 -7.629 16.638 1.00 76.38 118 GLU A CA 1
ATOM 952 C C . GLU A 1 118 ? -1.051 -7.274 17.851 1.00 76.38 118 GLU A C 1
ATOM 954 O O . GLU A 1 118 ? 0.041 -6.719 17.710 1.00 76.38 118 GLU A O 1
ATOM 959 N N . GLU A 1 119 ? -1.551 -7.537 19.061 1.00 56.66 119 GLU A N 1
ATOM 960 C CA . GLU A 1 119 ? -0.748 -7.419 20.277 1.00 56.66 119 GLU A CA 1
ATOM 961 C C . GLU A 1 119 ? 0.269 -8.570 20.268 1.00 56.66 119 GLU A C 1
ATOM 963 O O . GLU A 1 119 ? -0.082 -9.714 20.547 1.00 56.66 119 GLU A O 1
ATOM 968 N N . SER A 1 120 ? 1.527 -8.291 19.914 1.00 41.62 120 SER A N 1
ATOM 969 C CA . SER A 1 120 ? 2.616 -9.236 20.158 1.00 41.62 120 SER A CA 1
ATOM 970 C C . SER A 1 120 ? 2.788 -9.370 21.669 1.00 41.62 120 SER A C 1
ATOM 972 O O . SER A 1 120 ? 3.157 -8.393 22.333 1.00 41.62 120 SER A O 1
ATOM 974 N N . GLU A 1 121 ? 2.521 -10.556 22.213 1.00 29.50 121 GLU A N 1
ATOM 975 C CA . GLU A 1 121 ? 2.944 -10.898 23.569 1.00 29.50 121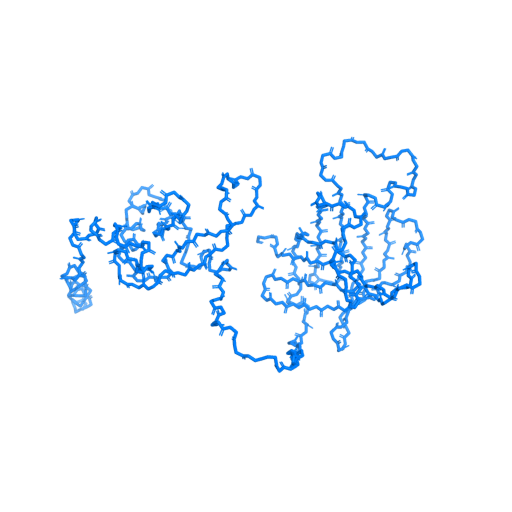 GLU A CA 1
ATOM 976 C C . GLU A 1 121 ? 4.445 -10.591 23.730 1.00 29.50 121 GLU A C 1
ATOM 978 O O . GLU A 1 121 ? 5.213 -10.730 22.769 1.00 29.50 121 GLU A O 1
ATOM 983 N N . PRO A 1 122 ? 4.885 -10.106 24.905 1.00 30.12 122 PRO A N 1
ATOM 984 C CA . PRO A 1 122 ? 6.270 -9.724 25.099 1.00 30.12 122 PRO A CA 1
ATOM 985 C C . PRO A 1 122 ? 7.196 -10.909 24.817 1.00 30.12 122 PRO A C 1
ATOM 987 O O . PRO A 1 122 ? 7.018 -12.009 25.334 1.00 30.12 122 PRO A O 1
ATOM 990 N N . CYS A 1 123 ? 8.187 -10.618 23.976 1.00 28.17 123 CYS A N 1
ATOM 991 C CA . CYS A 1 123 ? 9.247 -11.492 23.501 1.00 28.17 123 CYS A CA 1
ATOM 992 C C . CYS A 1 123 ? 9.740 -12.478 24.571 1.00 28.17 123 CYS A C 1
ATOM 994 O O . CYS A 1 123 ? 10.352 -12.079 25.565 1.00 28.17 123 CYS A O 1
ATOM 996 N N . GLN A 1 124 ? 9.549 -13.773 24.314 1.00 28.89 124 GLN A N 1
ATOM 997 C CA . GLN A 1 124 ? 10.423 -14.802 24.853 1.00 28.89 124 GLN A CA 1
ATOM 998 C C . GLN A 1 124 ? 11.083 -15.568 23.713 1.00 28.89 124 GLN A C 1
ATOM 1000 O O . GLN A 1 124 ? 10.449 -16.296 22.956 1.00 28.89 124 GLN A O 1
ATOM 1005 N N . SER A 1 125 ? 12.402 -15.406 23.692 1.00 31.62 125 SER A N 1
ATOM 1006 C CA . SER A 1 125 ? 13.417 -16.203 23.015 1.00 31.62 125 SER A CA 1
ATOM 1007 C C . SER A 1 125 ? 13.461 -16.166 21.488 1.00 31.62 125 SER A C 1
ATOM 1009 O O . SER A 1 125 ? 12.556 -16.575 20.768 1.00 3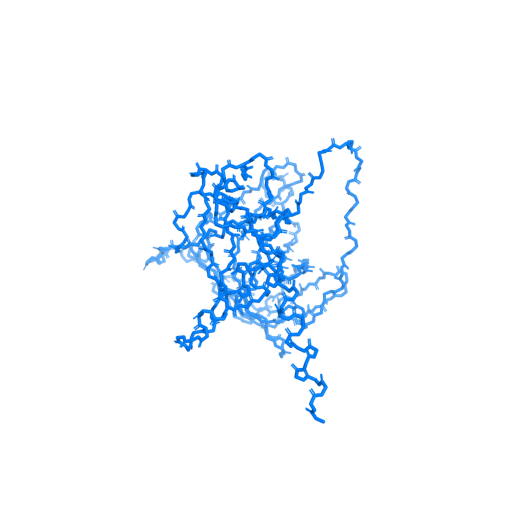1.62 125 SER A O 1
ATOM 1011 N N . GLU A 1 126 ? 14.631 -15.724 21.035 1.00 35.22 126 GLU A N 1
ATOM 1012 C CA . GLU A 1 126 ? 15.225 -15.960 19.732 1.00 35.22 126 GLU A CA 1
ATOM 1013 C C . GLU A 1 126 ? 15.135 -17.448 19.361 1.00 35.22 126 GLU A C 1
ATOM 1015 O O . GLU A 1 126 ? 15.931 -18.278 19.795 1.00 35.22 126 GLU A O 1
ATOM 1020 N N . ALA A 1 127 ? 14.170 -17.788 18.517 1.00 29.67 127 ALA A N 1
ATOM 1021 C CA . ALA A 1 127 ? 14.209 -18.992 17.711 1.00 29.67 127 ALA A CA 1
ATOM 1022 C C . ALA A 1 127 ? 13.893 -18.576 16.277 1.00 29.67 127 ALA A C 1
ATOM 1024 O O . ALA A 1 127 ? 12.943 -17.839 16.025 1.00 29.67 127 ALA A O 1
ATOM 1025 N N . ALA A 1 128 ? 14.775 -18.986 15.370 1.00 33.41 128 ALA A N 1
ATOM 1026 C CA . ALA A 1 128 ? 14.804 -18.630 13.962 1.00 33.41 128 ALA A CA 1
ATOM 1027 C C . ALA A 1 128 ? 13.403 -18.470 13.347 1.00 33.41 128 ALA A C 1
ATOM 1029 O O . ALA A 1 128 ? 12.615 -19.414 13.317 1.00 33.41 128 ALA A O 1
ATOM 1030 N N . VAL A 1 129 ? 13.130 -17.273 12.819 1.00 31.44 129 VAL A N 1
ATOM 1031 C CA . VAL A 1 129 ? 11.953 -17.004 11.992 1.00 31.44 129 VAL A CA 1
ATOM 1032 C C . VAL A 1 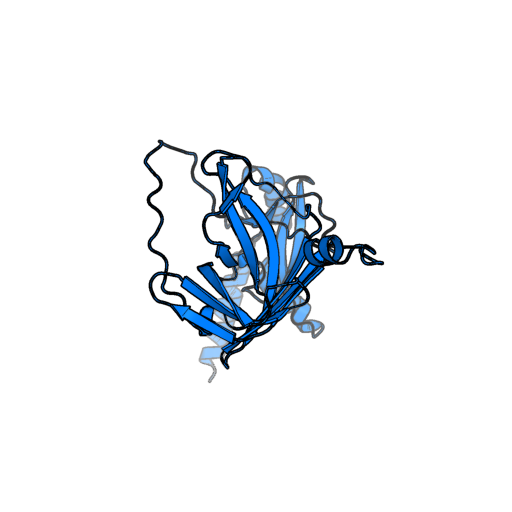129 ? 12.060 -17.890 10.755 1.00 31.44 129 VAL A C 1
ATOM 1034 O O . VAL A 1 129 ? 12.812 -17.600 9.825 1.00 31.44 129 VAL A O 1
ATOM 1037 N N . GLN A 1 130 ? 11.336 -19.004 10.765 1.00 28.44 130 GLN A N 1
ATOM 1038 C CA . GLN A 1 130 ? 11.006 -19.728 9.548 1.00 28.44 130 GLN A CA 1
ATOM 1039 C C . GLN A 1 130 ? 9.966 -18.888 8.803 1.00 28.44 130 GLN A C 1
ATOM 1041 O O . GLN A 1 130 ? 8.934 -18.528 9.370 1.00 28.44 130 GLN A O 1
ATOM 1046 N N . GLU A 1 131 ? 10.272 -18.511 7.557 1.00 28.91 131 GLU A N 1
ATOM 1047 C CA . GLU A 1 131 ? 9.327 -17.809 6.684 1.00 28.91 131 GLU A CA 1
ATOM 1048 C C . GLU A 1 131 ? 8.030 -18.638 6.582 1.00 28.91 131 GLU A C 1
ATOM 1050 O O . GLU A 1 131 ? 8.113 -19.827 6.264 1.00 28.91 131 GLU A O 1
ATOM 1055 N N . PRO A 1 132 ? 6.837 -18.065 6.844 1.00 36.78 132 PRO A N 1
ATOM 1056 C CA . PRO A 1 132 ? 5.595 -18.805 6.671 1.00 36.78 132 PRO A CA 1
ATOM 1057 C C . PRO A 1 132 ? 5.421 -19.152 5.188 1.00 36.78 132 PRO A C 1
ATOM 1059 O O . PRO A 1 132 ? 5.693 -18.325 4.311 1.00 36.78 132 PRO A O 1
ATOM 1062 N N . GLU A 1 133 ? 4.982 -20.380 4.902 1.00 37.88 133 GLU A N 1
ATOM 1063 C CA . GLU A 1 133 ? 4.708 -20.832 3.538 1.00 37.88 133 GLU A CA 1
ATOM 1064 C C . GLU A 1 133 ? 3.711 -19.887 2.856 1.00 37.88 133 GLU A C 1
ATOM 1066 O O . GLU A 1 133 ? 2.594 -19.656 3.326 1.00 37.88 133 GLU A O 1
ATOM 1071 N N . ALA A 1 134 ? 4.146 -19.303 1.738 1.00 48.06 134 ALA A N 1
ATOM 1072 C CA . ALA A 1 134 ? 3.375 -18.337 0.978 1.00 48.06 134 ALA A CA 1
ATOM 1073 C C . ALA A 1 134 ? 2.085 -18.977 0.446 1.00 48.06 134 ALA A C 1
ATOM 1075 O O . ALA A 1 134 ? 2.128 -19.910 -0.357 1.00 48.06 134 ALA A O 1
ATOM 1076 N N . ARG A 1 135 ? 0.932 -18.428 0.840 1.00 58.50 135 ARG A N 1
ATOM 1077 C CA . ARG A 1 135 ? -0.351 -18.708 0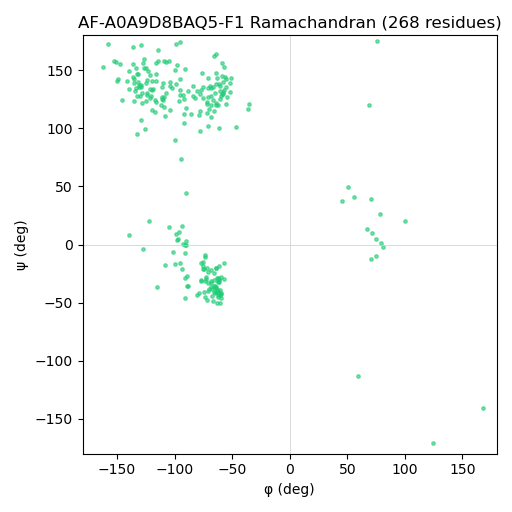.186 1.00 58.50 135 ARG A CA 1
ATOM 1078 C C . ARG A 1 135 ? -0.201 -18.470 -1.321 1.00 58.50 135 ARG A C 1
ATOM 1080 O O . ARG A 1 135 ? 0.329 -17.437 -1.732 1.00 58.50 135 ARG A O 1
ATOM 1087 N N . GLU A 1 136 ? -0.642 -19.427 -2.135 1.00 75.25 136 GLU A N 1
ATOM 1088 C CA . GLU A 1 136 ? -0.501 -19.351 -3.591 1.00 75.25 136 GLU A CA 1
ATOM 1089 C C . GLU A 1 136 ? -1.211 -18.096 -4.138 1.00 75.25 136 GLU A C 1
ATOM 1091 O O . GLU A 1 136 ? -2.358 -17.805 -3.791 1.00 75.25 136 GLU A O 1
ATOM 1096 N N . VAL A 1 137 ? -0.499 -17.310 -4.951 1.00 87.69 137 VAL A N 1
ATOM 1097 C CA . VAL A 1 137 ? -0.997 -16.046 -5.513 1.00 87.69 137 VAL A CA 1
ATOM 1098 C C . VAL A 1 137 ? -1.818 -16.348 -6.765 1.00 87.69 137 VAL A C 1
ATOM 1100 O O . VAL A 1 137 ? -1.332 -17.025 -7.668 1.00 87.69 137 VAL A O 1
ATOM 1103 N N . SER A 1 138 ? -3.045 -15.825 -6.839 1.00 90.38 138 SER A N 1
ATOM 1104 C CA . SER A 1 138 ? -3.945 -15.997 -7.982 1.00 90.38 138 SER A CA 1
ATOM 1105 C C . SER A 1 138 ? -4.202 -14.670 -8.699 1.00 90.38 138 SER A C 1
ATOM 1107 O O . SER A 1 138 ? -3.881 -13.592 -8.196 1.00 90.38 138 SER A O 1
ATOM 1109 N N . LYS A 1 139 ? -4.798 -14.732 -9.895 1.00 92.12 139 LYS A N 1
ATOM 1110 C CA . LYS A 1 139 ? -5.146 -13.532 -10.669 1.00 92.12 139 LYS A CA 1
ATOM 1111 C C . LYS A 1 139 ? -6.153 -12.666 -9.914 1.00 92.12 139 LYS A C 1
ATOM 1113 O O . LYS A 1 139 ? -6.019 -11.446 -9.851 1.00 92.12 139 LYS A O 1
ATOM 1118 N N . GLU A 1 140 ? -7.124 -13.308 -9.281 1.00 92.62 140 GLU A N 1
ATOM 1119 C CA . GLU A 1 140 ? -8.188 -12.683 -8.497 1.00 92.62 140 GLU A CA 1
ATOM 1120 C C . GLU A 1 140 ? -7.617 -11.970 -7.268 1.00 92.62 140 GLU A C 1
ATOM 1122 O O . GLU A 1 140 ? -8.067 -10.879 -6.918 1.00 92.62 140 GLU A O 1
ATOM 1127 N N . SER A 1 141 ? -6.582 -12.541 -6.637 1.00 91.75 141 SER A N 1
ATOM 1128 C CA . SER A 1 141 ? -5.985 -11.953 -5.436 1.00 91.75 141 SER A CA 1
ATOM 1129 C C . SER A 1 141 ? -5.175 -10.685 -5.711 1.00 91.75 141 SER A C 1
ATOM 1131 O O . SER A 1 141 ? -4.998 -9.884 -4.792 1.00 91.75 141 SER A O 1
ATOM 1133 N N . ILE A 1 142 ? -4.738 -10.460 -6.955 1.00 95.44 142 ILE A N 1
ATOM 1134 C CA . ILE A 1 142 ? -3.965 -9.271 -7.351 1.00 95.44 142 ILE A CA 1
ATOM 1135 C C . ILE A 1 142 ? -4.753 -8.290 -8.216 1.00 95.44 142 ILE A C 1
ATOM 1137 O O . ILE A 1 142 ? -4.362 -7.132 -8.320 1.00 95.44 142 ILE A O 1
ATOM 1141 N N . THR A 1 143 ? -5.860 -8.718 -8.821 1.00 96.81 143 THR A N 1
ATOM 1142 C CA . THR A 1 143 ? -6.683 -7.854 -9.673 1.00 96.81 143 THR A CA 1
ATOM 1143 C C . THR A 1 143 ? -7.236 -6.668 -8.878 1.00 96.81 143 THR A C 1
ATOM 1145 O O . THR A 1 143 ? -7.676 -6.804 -7.729 1.00 96.81 143 THR A O 1
ATOM 1148 N N . GLY A 1 144 ? -7.203 -5.494 -9.507 1.00 95.25 144 GLY A N 1
ATOM 1149 C CA . GLY A 1 144 ? -7.665 -4.228 -8.957 1.00 95.25 144 GLY A CA 1
ATOM 1150 C C . GLY A 1 144 ? -6.597 -3.139 -8.979 1.00 95.25 144 GLY A C 1
ATOM 1151 O O . GLY A 1 144 ? -5.522 -3.282 -9.571 1.00 95.25 144 GLY A O 1
ATOM 1152 N N . SER A 1 145 ? -6.933 -2.041 -8.312 1.00 97.50 145 SER A N 1
ATOM 1153 C CA . SER A 1 145 ? -6.079 -0.869 -8.156 1.00 97.50 145 SER A CA 1
ATOM 1154 C C . SER A 1 145 ? -5.317 -0.935 -6.838 1.00 97.50 145 SER A C 1
ATOM 1156 O O . SER A 1 145 ? -5.846 -1.351 -5.806 1.00 97.50 145 SER A O 1
ATOM 1158 N N . TRP A 1 146 ? -4.073 -0.480 -6.865 1.00 97.44 146 TRP A N 1
ATOM 1159 C CA . TRP A 1 146 ? -3.146 -0.507 -5.746 1.00 97.44 146 TRP A CA 1
ATOM 1160 C C . TRP A 1 146 ? -2.435 0.836 -5.634 1.00 97.44 146 TRP A C 1
ATOM 1162 O O . TRP A 1 146 ? -2.075 1.454 -6.636 1.00 97.44 146 TRP A O 1
ATOM 1172 N N . ARG A 1 147 ? -2.207 1.274 -4.400 1.00 96.69 147 ARG A N 1
ATOM 1173 C CA . ARG A 1 147 ? -1.481 2.494 -4.060 1.00 96.69 147 ARG A CA 1
ATOM 1174 C C . ARG A 1 147 ? -0.160 2.137 -3.400 1.00 96.69 147 ARG A C 1
ATOM 1176 O O . ARG A 1 147 ? -0.117 1.272 -2.523 1.00 96.69 147 ARG A O 1
ATOM 1183 N N . LEU A 1 148 ? 0.907 2.810 -3.810 1.00 92.81 148 LEU A N 1
ATOM 1184 C CA . LEU A 1 148 ? 2.231 2.617 -3.234 1.00 92.81 148 LEU A CA 1
ATOM 1185 C C . LEU A 1 148 ? 2.253 3.092 -1.774 1.00 92.81 148 LEU A C 1
ATOM 1187 O O . LEU A 1 148 ? 1.721 4.153 -1.443 1.00 92.81 148 LEU A O 1
ATOM 1191 N N . VAL A 1 149 ? 2.869 2.288 -0.910 1.00 89.00 149 VAL A N 1
ATOM 1192 C CA . VAL A 1 149 ? 3.122 2.607 0.504 1.00 89.00 149 VAL A CA 1
ATOM 1193 C C . VAL A 1 149 ? 4.612 2.706 0.784 1.00 89.00 149 VAL A C 1
ATOM 1195 O O . VAL A 1 149 ? 5.019 3.547 1.575 1.00 89.00 149 VAL A O 1
ATOM 1198 N N . ALA A 1 150 ? 5.427 1.864 0.147 1.00 85.19 150 ALA A N 1
ATOM 1199 C CA . ALA A 1 150 ? 6.870 1.915 0.321 1.00 85.19 150 ALA A CA 1
ATOM 1200 C C . ALA A 1 150 ? 7.614 1.480 -0.942 1.00 85.19 150 ALA A C 1
ATOM 1202 O O . ALA A 1 150 ? 7.217 0.526 -1.617 1.00 85.19 150 ALA A O 1
ATOM 1203 N N . PHE A 1 151 ? 8.728 2.157 -1.207 1.00 85.56 151 PHE A N 1
ATOM 1204 C CA . PHE A 1 151 ? 9.729 1.771 -2.194 1.00 85.56 151 PHE A CA 1
ATOM 1205 C C . PHE A 1 151 ? 11.099 1.793 -1.522 1.00 85.56 151 PHE A C 1
ATOM 1207 O O . PHE A 1 151 ? 11.644 2.855 -1.219 1.00 85.56 151 PHE A O 1
ATOM 1214 N N . GLU A 1 152 ? 11.645 0.612 -1.265 1.00 87.44 152 GLU A N 1
ATOM 1215 C CA . GLU A 1 152 ? 12.815 0.448 -0.410 1.00 87.44 152 GLU A CA 1
ATOM 1216 C C . GLU A 1 152 ? 13.891 -0.395 -1.086 1.00 87.44 152 GLU A C 1
ATOM 1218 O O . GLU A 1 152 ? 13.614 -1.451 -1.650 1.00 87.44 152 GLU A O 1
ATOM 1223 N N . GLU A 1 153 ? 15.144 0.024 -0.956 1.00 84.44 153 GLU A N 1
ATOM 1224 C CA . GLU A 1 153 ? 16.300 -0.845 -1.149 1.00 84.44 153 GLU A CA 1
ATOM 1225 C C . GLU A 1 153 ? 16.695 -1.448 0.202 1.00 84.44 153 GLU A C 1
ATOM 1227 O O . GLU A 1 153 ? 16.974 -0.718 1.156 1.00 84.44 153 GLU A O 1
ATOM 1232 N N . ARG A 1 154 ? 16.766 -2.780 0.281 1.00 84.12 154 ARG A N 1
ATOM 1233 C CA . ARG A 1 154 ? 17.230 -3.494 1.480 1.00 84.12 154 ARG A CA 1
ATOM 1234 C C . ARG A 1 154 ? 18.468 -4.331 1.173 1.00 84.12 154 ARG A C 1
ATOM 1236 O O . ARG A 1 154 ? 18.551 -4.964 0.117 1.00 84.12 154 ARG A O 1
ATOM 1243 N N . THR A 1 155 ? 19.411 -4.348 2.111 1.00 79.38 155 THR A N 1
ATOM 1244 C CA . THR A 1 155 ? 20.510 -5.326 2.187 1.00 79.38 155 THR A CA 1
ATOM 1245 C C . THR A 1 155 ? 20.150 -6.418 3.198 1.00 79.38 155 THR A C 1
ATOM 1247 O O . THR A 1 155 ? 19.158 -6.302 3.912 1.00 79.38 155 THR A O 1
ATOM 1250 N N . ALA A 1 156 ? 20.957 -7.477 3.290 1.00 70.50 156 ALA A N 1
ATOM 1251 C CA . ALA A 1 156 ? 20.719 -8.566 4.243 1.00 70.50 156 ALA A CA 1
ATOM 1252 C C . ALA A 1 156 ? 20.806 -8.152 5.731 1.00 70.50 156 ALA A C 1
ATOM 1254 O O . ALA A 1 156 ? 20.282 -8.861 6.580 1.00 70.50 156 ALA A O 1
ATOM 1255 N N . SER A 1 157 ? 21.467 -7.037 6.061 1.00 64.25 157 SER A N 1
ATOM 1256 C CA . SER A 1 157 ? 21.784 -6.652 7.449 1.00 64.25 157 SER A CA 1
ATOM 1257 C C . SER A 1 157 ? 21.625 -5.156 7.751 1.00 64.25 157 SER A C 1
ATOM 1259 O O . SER A 1 157 ? 22.041 -4.694 8.810 1.00 64.25 157 SER A O 1
ATOM 1261 N N . GLY A 1 158 ? 21.074 -4.374 6.819 1.00 60.53 158 GLY A N 1
ATOM 1262 C CA . GLY A 1 158 ? 20.992 -2.917 6.924 1.00 60.53 158 GLY A CA 1
ATOM 1263 C C . GLY A 1 158 ? 19.566 -2.392 7.040 1.00 60.53 158 GLY A C 1
ATOM 1264 O O . GLY A 1 158 ? 18.614 -3.038 6.605 1.00 60.53 158 GLY A O 1
ATOM 1265 N N . ALA A 1 159 ? 19.439 -1.179 7.582 1.00 65.69 159 ALA A N 1
ATOM 1266 C CA . ALA A 1 159 ? 18.189 -0.432 7.553 1.00 65.69 159 ALA A CA 1
ATOM 1267 C C . ALA A 1 159 ? 17.727 -0.191 6.098 1.00 65.69 159 ALA A C 1
ATOM 1269 O O . ALA A 1 159 ? 18.572 -0.000 5.213 1.00 65.69 159 ALA A O 1
ATOM 1270 N N . PRO A 1 160 ? 16.407 -0.190 5.834 1.00 76.00 160 PRO A N 1
ATOM 1271 C CA . PRO A 1 160 ? 15.876 0.101 4.510 1.00 76.00 160 PRO A CA 1
ATOM 1272 C C . PRO A 1 160 ? 16.271 1.513 4.071 1.00 76.00 160 PRO A C 1
ATOM 1274 O O . PRO A 1 160 ? 16.193 2.473 4.838 1.00 76.00 160 PRO A O 1
ATOM 1277 N N . ARG A 1 161 ? 16.689 1.645 2.812 1.00 81.69 161 ARG A N 1
ATOM 1278 C CA . ARG A 1 161 ? 16.974 2.933 2.174 1.00 81.69 161 ARG A CA 1
ATOM 1279 C C . ARG A 1 161 ? 15.829 3.295 1.236 1.00 81.69 161 ARG A C 1
ATOM 1281 O O . ARG A 1 161 ? 15.357 2.445 0.491 1.00 81.69 161 ARG A O 1
ATOM 1288 N N . LEU A 1 162 ? 15.449 4.570 1.220 1.00 81.12 162 LEU A N 1
ATOM 1289 C CA . LEU A 1 162 ? 14.440 5.126 0.316 1.00 81.12 162 LEU A CA 1
ATOM 1290 C C . LEU A 1 162 ? 15.144 5.831 -0.855 1.00 81.12 162 LEU A C 1
ATOM 1292 O O . LEU A 1 162 ? 15.491 7.007 -0.732 1.00 81.12 162 LEU A O 1
ATOM 1296 N N . PRO A 1 163 ? 15.443 5.139 -1.970 1.00 75.25 163 PRO A N 1
ATOM 1297 C CA . PRO A 1 163 ? 16.237 5.715 -3.057 1.00 75.25 163 PRO A CA 1
ATOM 1298 C C . PRO A 1 163 ? 15.558 6.914 -3.730 1.00 75.25 163 PRO A C 1
ATOM 1300 O O . PRO A 1 163 ? 16.264 7.803 -4.192 1.00 75.25 163 PRO A O 1
ATOM 1303 N N . LEU A 1 164 ? 14.222 6.954 -3.736 1.00 80.19 164 LEU A N 1
ATOM 1304 C CA . LEU A 1 164 ? 13.412 8.034 -4.312 1.00 80.19 164 LEU A CA 1
ATOM 1305 C C . LEU A 1 164 ? 12.788 8.946 -3.237 1.00 80.19 164 LEU A C 1
ATOM 1307 O O . LEU A 1 164 ? 11.882 9.723 -3.520 1.00 80.19 164 LEU A O 1
ATOM 1311 N N . GLY A 1 165 ? 13.282 8.854 -1.998 1.00 75.75 165 GLY A N 1
ATOM 1312 C CA . GLY A 1 165 ? 12.781 9.625 -0.865 1.00 75.75 165 GLY A CA 1
ATOM 1313 C C . GLY A 1 165 ? 11.443 9.124 -0.297 1.00 75.75 165 GLY A C 1
ATOM 1314 O O . GLY A 1 165 ? 10.849 8.178 -0.815 1.00 75.75 165 GLY A O 1
ATOM 1315 N N . PRO A 1 166 ? 10.977 9.735 0.806 1.00 77.62 166 PRO A N 1
ATOM 1316 C CA . PRO A 1 166 ? 9.759 9.321 1.509 1.00 77.62 166 PRO A CA 1
ATOM 1317 C C . PRO A 1 166 ? 8.461 9.771 0.823 1.00 77.62 166 PRO A C 1
ATOM 1319 O O . PRO A 1 166 ? 7.402 9.235 1.124 1.00 77.62 166 PRO A O 1
ATOM 1322 N N . SER A 1 167 ? 8.537 10.729 -0.102 1.00 83.50 167 SER A N 1
ATOM 1323 C CA . SER A 1 167 ? 7.379 11.336 -0.774 1.00 83.50 167 SER A CA 1
ATOM 1324 C C . SER A 1 167 ? 7.026 10.670 -2.108 1.00 83.50 167 SER A C 1
ATOM 1326 O O . SER A 1 167 ? 6.326 11.257 -2.932 1.00 83.50 167 SER A O 1
ATOM 1328 N N . LEU A 1 168 ? 7.543 9.468 -2.373 1.00 85.44 168 LEU A N 1
ATOM 1329 C CA . LEU A 1 168 ? 7.203 8.730 -3.583 1.00 85.44 168 LEU A CA 1
ATOM 1330 C C . LEU A 1 168 ? 5.762 8.215 -3.490 1.00 85.44 168 LEU A C 1
ATOM 1332 O O . LEU A 1 168 ? 5.428 7.417 -2.615 1.00 85.44 168 LEU A O 1
ATOM 1336 N N . MET A 1 169 ? 4.931 8.618 -4.443 1.00 89.62 169 MET A N 1
ATOM 1337 C CA . MET A 1 169 ? 3.589 8.083 -4.637 1.00 89.62 169 MET A CA 1
ATOM 1338 C C . MET A 1 169 ? 3.539 7.206 -5.882 1.00 89.62 169 MET A C 1
ATOM 1340 O O . MET A 1 169 ? 4.340 7.357 -6.806 1.00 89.62 169 MET A O 1
ATOM 1344 N N . GLY A 1 170 ? 2.569 6.298 -5.919 1.00 91.88 170 GLY A N 1
ATOM 1345 C CA . GLY A 1 170 ? 2.398 5.424 -7.063 1.00 91.88 170 GLY A CA 1
ATOM 1346 C C . GLY A 1 170 ? 1.035 4.765 -7.141 1.00 91.88 170 GLY A C 1
ATOM 1347 O O . GLY A 1 170 ? 0.379 4.528 -6.122 1.00 91.88 170 GLY A O 1
ATOM 1348 N N . SER A 1 171 ? 0.647 4.447 -8.370 1.00 95.44 171 SER A N 1
ATOM 1349 C CA . SER A 1 171 ? -0.517 3.653 -8.731 1.00 95.44 171 SER A CA 1
ATOM 1350 C C . SER A 1 171 ? -0.069 2.431 -9.527 1.00 95.44 171 SER A C 1
ATOM 1352 O O . SER A 1 171 ? 0.752 2.526 -10.440 1.00 95.44 171 SER A O 1
ATOM 1354 N N . LEU A 1 172 ? -0.613 1.278 -9.161 1.00 97.81 172 LEU A N 1
ATOM 1355 C CA . LEU A 1 172 ? -0.432 0.004 -9.842 1.00 97.81 172 LEU A CA 1
ATOM 1356 C C . LEU A 1 172 ? -1.820 -0.571 -10.103 1.00 97.81 172 LEU A C 1
ATOM 1358 O O . LEU A 1 172 ? -2.636 -0.665 -9.191 1.00 97.81 172 LEU A O 1
ATOM 1362 N N . MET A 1 173 ? -2.086 -0.988 -11.333 1.00 98.12 173 MET A N 1
ATOM 1363 C CA . MET A 1 173 ? -3.341 -1.630 -11.703 1.00 98.12 173 MET A CA 1
ATOM 1364 C C . MET A 1 173 ? -3.050 -2.984 -12.328 1.00 98.12 173 MET A C 1
ATOM 1366 O O . MET A 1 173 ? -2.259 -3.064 -13.264 1.00 98.12 173 MET A O 1
ATOM 1370 N N . TYR A 1 174 ? -3.708 -4.025 -11.822 1.00 97.62 174 TYR A N 1
ATOM 1371 C CA . TYR A 1 174 ? -3.796 -5.329 -12.473 1.00 97.62 174 TYR A CA 1
ATOM 1372 C C . TYR A 1 174 ? -5.223 -5.544 -12.944 1.00 97.62 174 TYR A C 1
ATOM 1374 O O . TYR A 1 174 ? -6.164 -5.461 -12.152 1.00 97.62 174 TYR A O 1
ATOM 1382 N N . THR A 1 175 ? -5.397 -5.860 -14.216 1.00 95.06 175 THR A N 1
ATOM 1383 C CA . THR A 1 175 ? -6.722 -6.088 -14.787 1.00 95.06 175 THR A CA 1
ATOM 1384 C C . THR A 1 175 ? -7.060 -7.586 -14.845 1.00 95.06 175 THR A C 1
ATOM 1386 O O . THR A 1 175 ? -6.156 -8.433 -14.945 1.00 95.06 175 THR A O 1
ATOM 1389 N N . PRO A 1 176 ? -8.360 -7.947 -14.839 1.00 93.56 176 PRO A N 1
ATOM 1390 C CA . PRO A 1 176 ? -8.792 -9.339 -14.965 1.00 93.56 176 PRO A CA 1
ATOM 1391 C C . PRO A 1 176 ? -8.421 -9.980 -16.306 1.00 93.56 176 PRO A C 1
ATOM 1393 O O . PRO A 1 176 ? -8.371 -11.203 -16.403 1.00 93.56 176 PRO A O 1
ATOM 1396 N N . ASP A 1 177 ? -8.149 -9.194 -17.348 1.00 92.94 177 ASP A N 1
ATOM 1397 C CA . ASP A 1 177 ? -7.760 -9.674 -18.678 1.00 92.94 177 ASP A CA 1
ATOM 1398 C C . ASP A 1 177 ? -6.235 -9.825 -18.848 1.00 92.94 177 ASP A C 1
ATOM 1400 O O . ASP A 1 177 ? -5.789 -10.366 -19.852 1.00 92.94 177 ASP A O 1
ATOM 1404 N N . GLY A 1 178 ? -5.431 -9.518 -17.820 1.00 94.75 178 GLY A N 1
ATOM 1405 C CA . GLY A 1 178 ? -3.988 -9.808 -17.813 1.00 94.75 178 GLY A CA 1
ATOM 1406 C C . GLY A 1 178 ? -3.081 -8.623 -18.144 1.00 94.75 178 GLY A C 1
ATOM 1407 O O . GLY A 1 178 ? -1.924 -8.838 -18.505 1.00 94.75 178 GLY A O 1
ATOM 1408 N N . HIS A 1 179 ? -3.573 -7.393 -18.004 1.00 98.00 179 HIS A N 1
ATOM 1409 C CA . HIS A 1 179 ? -2.798 -6.171 -18.194 1.00 98.00 179 HIS A CA 1
ATOM 1410 C C . HIS A 1 179 ? -2.335 -5.567 -16.871 1.00 98.00 179 HIS A C 1
ATOM 1412 O O . HIS A 1 179 ? -2.968 -5.710 -15.821 1.00 98.00 179 HIS A O 1
ATOM 1418 N N . ILE A 1 180 ? -1.193 -4.893 -16.941 1.00 98.12 180 ILE A N 1
ATOM 1419 C CA . ILE A 1 180 ? -0.596 -4.127 -15.858 1.00 98.12 180 ILE A CA 1
ATOM 1420 C C . ILE A 1 180 ? -0.344 -2.694 -16.321 1.00 98.12 180 ILE A C 1
ATOM 1422 O O . ILE A 1 180 ? 0.134 -2.463 -17.431 1.00 98.12 180 ILE A O 1
ATOM 1426 N N . SER A 1 181 ? -0.618 -1.739 -15.438 1.00 97.62 181 SER A N 1
ATOM 1427 C CA . SER A 1 181 ? -0.209 -0.342 -15.579 1.00 97.62 181 SER A CA 1
ATOM 1428 C C . SER A 1 181 ? 0.437 0.120 -14.281 1.00 97.62 181 SER A C 1
ATOM 1430 O O . SER A 1 181 ? -0.083 -0.158 -13.200 1.00 97.62 181 SER A O 1
ATOM 1432 N N . VAL A 1 182 ? 1.559 0.828 -14.383 1.00 96.25 182 VAL A N 1
ATOM 1433 C CA . VAL A 1 182 ? 2.277 1.415 -13.250 1.00 96.25 182 VAL A CA 1
ATOM 1434 C C . VAL A 1 182 ? 2.582 2.872 -13.541 1.00 96.25 182 VAL A C 1
ATOM 1436 O O . VAL A 1 182 ? 3.043 3.226 -14.627 1.00 96.25 182 VAL A O 1
ATOM 1439 N N . GLN A 1 183 ? 2.383 3.709 -12.535 1.00 93.88 183 GLN A N 1
ATOM 1440 C CA . GLN A 1 183 ? 2.839 5.089 -12.519 1.00 93.88 183 GLN A CA 1
ATOM 1441 C C . GLN A 1 183 ? 3.361 5.416 -11.126 1.00 93.88 183 GLN A C 1
ATOM 1443 O O . GLN A 1 183 ? 2.696 5.119 -10.140 1.00 93.88 183 GLN A O 1
ATOM 1448 N N . ASN A 1 184 ? 4.527 6.045 -11.041 1.00 90.88 184 ASN A N 1
ATOM 1449 C CA . ASN A 1 184 ? 5.097 6.564 -9.807 1.00 90.88 184 ASN A CA 1
ATOM 1450 C C . ASN A 1 184 ? 5.663 7.957 -10.052 1.00 90.88 184 ASN A C 1
ATOM 1452 O O . ASN A 1 184 ? 6.229 8.221 -11.114 1.00 90.88 184 ASN A O 1
ATOM 1456 N N . MET A 1 185 ? 5.544 8.820 -9.052 1.00 88.25 185 MET A N 1
ATOM 1457 C CA . MET A 1 185 ? 6.125 10.155 -9.066 1.00 88.25 185 MET A CA 1
ATOM 1458 C C . MET A 1 185 ? 6.423 10.626 -7.648 1.00 88.25 185 MET A C 1
ATOM 1460 O O . MET A 1 185 ? 5.818 10.149 -6.688 1.00 88.25 185 MET A O 1
ATOM 1464 N N . VAL A 1 186 ? 7.340 11.576 -7.503 1.00 85.38 186 VAL A N 1
ATOM 1465 C CA . VAL A 1 186 ? 7.540 12.267 -6.224 1.00 85.38 186 VAL A CA 1
ATOM 1466 C C . VAL A 1 186 ? 6.430 13.307 -6.034 1.00 85.38 186 VAL A C 1
ATOM 1468 O O . VAL A 1 186 ? 6.116 14.064 -6.954 1.00 85.38 186 VAL A O 1
ATOM 1471 N N . GLU A 1 187 ? 5.824 13.336 -4.848 1.00 80.44 187 GLU A N 1
ATOM 1472 C CA . GLU A 1 187 ? 4.808 14.323 -4.474 1.00 80.44 187 GLU A CA 1
ATOM 1473 C C . GLU A 1 187 ? 5.311 15.763 -4.643 1.00 80.44 187 GLU A C 1
ATOM 1475 O O . GLU A 1 187 ? 6.472 16.070 -4.376 1.00 80.44 187 GLU A O 1
ATOM 1480 N N . GLY A 1 188 ? 4.427 16.659 -5.090 1.00 75.88 188 GLY A N 1
ATOM 1481 C CA . GLY A 1 188 ? 4.755 18.076 -5.272 1.00 75.88 188 GLY A CA 1
ATOM 1482 C C . GLY A 1 188 ? 5.627 18.382 -6.494 1.00 75.88 188 GLY A C 1
ATOM 1483 O O . GLY A 1 188 ? 5.999 19.536 -6.700 1.00 75.88 188 GLY A O 1
ATOM 1484 N N . MET A 1 189 ? 5.936 17.388 -7.332 1.00 75.50 189 MET A N 1
ATOM 1485 C CA . MET A 1 189 ? 6.654 17.607 -8.585 1.00 75.50 189 MET A CA 1
ATOM 1486 C C . MET A 1 189 ? 5.779 18.379 -9.582 1.00 75.50 189 MET A C 1
ATOM 1488 O O . MET A 1 189 ? 4.814 17.847 -10.126 1.00 75.50 189 MET A O 1
ATOM 1492 N N . THR A 1 190 ? 6.134 19.639 -9.833 1.00 78.38 190 THR A N 1
ATOM 1493 C CA . THR A 1 190 ? 5.458 20.517 -10.805 1.00 78.38 190 THR A CA 1
ATOM 1494 C C . THR A 1 190 ? 6.188 20.604 -12.145 1.00 78.38 190 THR A C 1
ATOM 1496 O O . THR A 1 190 ? 5.599 21.029 -13.137 1.00 78.38 190 THR A O 1
ATOM 1499 N N . GLN A 1 191 ? 7.459 20.197 -12.187 1.00 80.81 191 GLN A N 1
ATOM 1500 C CA . GLN A 1 191 ? 8.305 20.180 -13.379 1.00 80.81 191 GLN A CA 1
ATOM 1501 C C . GLN A 1 191 ? 9.179 18.923 -13.369 1.00 80.81 191 GLN A C 1
ATOM 1503 O O . GLN A 1 191 ? 9.683 18.525 -12.317 1.00 80.81 191 GLN A O 1
ATOM 1508 N N . LEU A 1 192 ? 9.362 18.303 -14.537 1.00 77.62 192 LEU A N 1
ATOM 1509 C CA . LEU A 1 192 ? 10.324 17.215 -14.697 1.00 77.62 192 LEU A CA 1
ATOM 1510 C C . LEU A 1 192 ? 11.749 17.785 -14.768 1.00 77.62 192 LEU A C 1
ATOM 1512 O O . LEU A 1 192 ? 11.937 18.871 -15.321 1.00 77.62 192 LEU A O 1
ATOM 1516 N N . PRO A 1 193 ? 12.760 17.056 -14.263 1.00 82.62 193 PRO A N 1
ATOM 1517 C CA . PRO A 1 193 ? 14.151 17.357 -14.575 1.00 82.62 193 PRO A CA 1
ATOM 1518 C C . PRO A 1 193 ? 14.362 17.453 -16.093 1.00 82.62 193 PRO A C 1
ATOM 1520 O O . PRO A 1 193 ? 13.836 16.630 -16.839 1.00 82.62 193 PRO A O 1
ATOM 1523 N N . GLU A 1 194 ? 15.159 18.422 -16.551 1.00 84.12 194 GLU A N 1
ATOM 1524 C CA . GLU A 1 194 ? 15.512 18.540 -17.979 1.00 84.12 194 GLU A CA 1
ATOM 1525 C C . GLU A 1 194 ? 16.290 17.315 -18.481 1.00 84.12 194 GLU A C 1
ATOM 1527 O O . GLU A 1 194 ? 16.177 16.908 -19.637 1.00 84.12 194 GLU A O 1
ATOM 1532 N N . ASP A 1 195 ? 17.074 16.707 -17.591 1.00 86.75 195 ASP A N 1
ATOM 1533 C CA . ASP A 1 195 ? 17.782 15.466 -17.861 1.00 86.75 195 ASP A CA 1
ATOM 1534 C C . ASP A 1 195 ? 16.790 14.296 -17.907 1.00 86.75 195 ASP A C 1
ATOM 1536 O O . ASP A 1 195 ? 16.204 13.915 -16.891 1.00 86.75 195 ASP A O 1
ATOM 1540 N N . ALA A 1 196 ? 16.622 13.713 -19.094 1.00 75.12 196 ALA A N 1
ATOM 1541 C CA . ALA A 1 196 ? 15.660 12.643 -19.335 1.00 75.12 196 ALA A CA 1
ATOM 1542 C C . ALA A 1 196 ? 15.916 11.377 -18.494 1.00 75.12 196 ALA A C 1
ATOM 1544 O O . ALA A 1 196 ? 14.964 10.680 -18.143 1.00 75.12 196 ALA A O 1
ATOM 1545 N N . LEU A 1 197 ? 17.172 11.074 -18.141 1.00 77.38 197 LEU A N 1
ATOM 1546 C CA . LEU A 1 197 ? 17.498 9.920 -17.298 1.00 77.38 197 LEU A CA 1
ATOM 1547 C C . LEU A 1 197 ? 17.093 10.189 -15.850 1.00 77.38 197 LEU A C 1
ATOM 1549 O O . LEU A 1 197 ? 16.421 9.359 -15.244 1.00 77.38 197 LEU A O 1
ATOM 1553 N N . LYS A 1 198 ? 17.403 11.378 -15.323 1.00 77.25 198 LYS A N 1
ATOM 1554 C CA . LYS A 1 198 ? 16.943 11.792 -13.987 1.00 77.25 198 LYS A CA 1
ATOM 1555 C C . LYS A 1 198 ? 15.425 11.895 -13.923 1.00 77.25 198 LYS A C 1
ATOM 1557 O O . LYS A 1 198 ? 14.837 11.494 -12.925 1.00 77.25 198 LYS A O 1
ATOM 1562 N N . ALA A 1 199 ? 14.779 12.387 -14.981 1.00 77.88 199 ALA A N 1
ATOM 1563 C CA . ALA A 1 199 ? 13.324 12.415 -15.082 1.00 77.88 199 ALA A CA 1
ATOM 1564 C C . ALA A 1 199 ? 12.731 11.002 -15.012 1.00 77.88 199 ALA A C 1
ATOM 1566 O O . ALA A 1 199 ? 11.769 10.788 -14.283 1.00 77.88 199 ALA A O 1
ATOM 1567 N N . ALA A 1 200 ? 13.336 10.030 -15.698 1.00 74.81 200 ALA A N 1
ATOM 1568 C CA . ALA A 1 200 ? 12.912 8.632 -15.666 1.00 74.81 200 ALA A CA 1
ATOM 1569 C C . ALA A 1 200 ? 13.151 7.924 -14.318 1.00 74.81 200 ALA A C 1
ATOM 1571 O O . ALA A 1 200 ? 12.492 6.921 -14.041 1.00 74.81 200 ALA A O 1
ATOM 1572 N N . GLU A 1 201 ? 14.071 8.419 -13.484 1.00 74.38 201 GLU A N 1
ATOM 1573 C CA . GLU A 1 201 ? 14.267 7.927 -12.112 1.00 74.38 201 GLU A CA 1
ATOM 1574 C C . GLU A 1 201 ? 13.151 8.400 -11.173 1.00 74.38 201 GLU A C 1
ATOM 1576 O O . GLU A 1 201 ? 12.681 7.630 -10.335 1.00 74.38 201 GLU A O 1
ATOM 1581 N N . VAL A 1 202 ? 12.720 9.659 -11.310 1.00 75.88 202 VAL A N 1
ATOM 1582 C CA . VAL A 1 202 ? 11.742 10.285 -10.400 1.00 75.88 202 VAL A CA 1
ATOM 1583 C C . VAL A 1 202 ? 10.296 10.182 -10.883 1.00 75.88 202 VAL A C 1
ATOM 1585 O O . VAL A 1 202 ? 9.378 10.293 -10.071 1.00 75.88 202 VAL A O 1
ATOM 1588 N N . TYR A 1 203 ? 10.089 9.967 -12.183 1.00 83.88 203 TYR A N 1
ATOM 1589 C CA . TYR A 1 203 ? 8.800 9.729 -12.822 1.00 83.88 203 TYR A CA 1
ATOM 1590 C C . TYR A 1 203 ? 8.870 8.422 -13.613 1.00 83.88 203 TYR A C 1
ATOM 1592 O O . TYR A 1 203 ? 9.393 8.361 -14.725 1.00 83.88 203 TYR A O 1
ATOM 1600 N N . GLY A 1 204 ? 8.355 7.349 -13.017 1.00 85.75 204 GLY A N 1
ATOM 1601 C CA . GLY A 1 204 ? 8.395 6.013 -13.601 1.00 85.75 204 GLY A CA 1
ATOM 1602 C C . GLY A 1 204 ? 7.008 5.585 -14.046 1.00 85.75 204 GLY A C 1
ATOM 1603 O O . GLY A 1 204 ? 6.124 5.426 -13.208 1.00 85.75 204 GLY A O 1
ATOM 1604 N N . THR A 1 205 ? 6.813 5.338 -15.338 1.00 91.50 205 THR A N 1
ATOM 1605 C CA . THR A 1 205 ? 5.578 4.726 -15.838 1.00 91.50 205 THR A CA 1
ATOM 1606 C C . THR A 1 205 ? 5.871 3.641 -16.852 1.00 91.50 205 THR A C 1
ATOM 1608 O O . THR A 1 205 ? 6.753 3.794 -17.700 1.00 91.50 205 THR A O 1
ATOM 1611 N N . PHE A 1 206 ? 5.129 2.543 -16.751 1.00 94.06 206 PHE A N 1
ATOM 1612 C CA . PHE A 1 206 ? 5.121 1.496 -17.755 1.00 94.06 206 PHE A CA 1
ATOM 1613 C C . PHE A 1 206 ? 3.774 0.782 -17.789 1.00 94.06 206 PHE A C 1
ATOM 1615 O O . PHE A 1 206 ? 3.052 0.732 -16.793 1.00 94.06 206 PHE A O 1
ATOM 1622 N N . ASN A 1 207 ? 3.478 0.170 -18.930 1.00 96.19 207 ASN A N 1
ATOM 1623 C CA . ASN A 1 207 ? 2.282 -0.629 -19.150 1.00 96.19 207 ASN A CA 1
ATOM 1624 C C . ASN A 1 207 ? 2.655 -1.914 -19.886 1.00 96.19 207 ASN A C 1
ATOM 1626 O O . ASN A 1 207 ? 3.637 -1.946 -20.633 1.00 96.19 207 ASN A O 1
ATOM 1630 N N . GLY A 1 208 ? 1.838 -2.946 -19.725 1.00 95.31 208 GLY A N 1
ATOM 1631 C CA . GLY A 1 208 ? 1.901 -4.124 -20.574 1.00 95.31 208 GLY A CA 1
ATOM 1632 C C . GLY A 1 208 ? 1.085 -5.281 -20.027 1.00 95.31 208 GLY A C 1
ATOM 1633 O O . GLY A 1 208 ? -0.005 -5.075 -19.492 1.00 95.31 208 GLY A O 1
ATOM 1634 N N . ARG A 1 209 ? 1.606 -6.502 -20.141 1.00 97.19 209 ARG A N 1
ATOM 1635 C CA . ARG A 1 209 ? 0.938 -7.726 -19.671 1.00 97.19 209 ARG A CA 1
ATOM 1636 C C . ARG A 1 209 ? 1.620 -8.311 -18.448 1.00 97.19 209 ARG A C 1
ATOM 1638 O O . ARG A 1 209 ? 2.806 -8.080 -18.223 1.00 97.19 209 ARG A O 1
ATOM 1645 N N . TYR A 1 210 ? 0.892 -9.110 -17.678 1.00 97.50 210 TYR A N 1
ATOM 1646 C CA . TYR A 1 210 ? 1.478 -9.872 -16.581 1.00 97.50 210 TYR A CA 1
ATOM 1647 C C . TYR A 1 210 ? 1.169 -11.362 -16.660 1.00 97.50 210 TYR A C 1
ATOM 1649 O O . TYR A 1 210 ? 0.124 -11.784 -17.155 1.00 97.50 210 TYR A O 1
ATOM 1657 N N . GLU A 1 211 ? 2.078 -12.156 -16.106 1.00 93.69 211 GLU A N 1
ATOM 1658 C CA . GLU A 1 211 ? 1.921 -13.595 -15.958 1.00 93.69 211 GLU A CA 1
ATOM 1659 C C . GLU A 1 211 ? 2.350 -14.023 -14.553 1.00 93.69 211 GLU A C 1
ATOM 1661 O O . GLU A 1 211 ? 3.482 -13.774 -14.135 1.00 93.69 211 GLU A O 1
ATOM 1666 N N . ILE A 1 212 ? 1.453 -14.681 -13.816 1.00 93.62 212 ILE A N 1
ATOM 1667 C CA . ILE A 1 212 ? 1.782 -15.291 -12.524 1.00 93.62 212 ILE A CA 1
ATOM 1668 C C . ILE A 1 212 ? 2.422 -16.654 -12.796 1.00 93.62 212 ILE A C 1
ATOM 1670 O O . ILE A 1 212 ? 1.849 -17.498 -13.485 1.00 93.62 212 ILE A O 1
ATOM 1674 N N . LYS A 1 213 ? 3.614 -16.876 -12.247 1.00 88.94 213 LYS A N 1
ATOM 1675 C CA . LYS A 1 213 ? 4.351 -18.140 -12.317 1.00 88.94 213 LYS A CA 1
ATOM 1676 C C . LYS A 1 213 ? 4.276 -18.865 -10.974 1.00 88.94 213 LYS A C 1
ATOM 1678 O O . LYS A 1 213 ? 4.098 -18.257 -9.917 1.00 88.94 213 LYS A O 1
ATOM 1683 N N . ARG A 1 214 ? 4.486 -20.183 -11.012 1.00 82.31 214 ARG A N 1
ATOM 1684 C CA . ARG A 1 214 ? 4.630 -21.007 -9.802 1.00 82.31 214 ARG A CA 1
ATOM 1685 C C . ARG A 1 214 ? 5.778 -20.497 -8.921 1.00 82.31 214 ARG A C 1
ATOM 1687 O O . ARG A 1 214 ? 6.740 -19.920 -9.422 1.00 82.31 214 ARG A O 1
ATOM 1694 N N . GLY A 1 215 ? 5.684 -20.742 -7.614 1.00 80.06 215 GLY A N 1
ATOM 1695 C CA . GLY A 1 215 ? 6.725 -20.353 -6.654 1.00 80.06 215 GLY A CA 1
ATOM 1696 C C . GLY A 1 215 ? 6.708 -18.870 -6.264 1.00 80.06 215 GLY A C 1
ATOM 1697 O O . GLY A 1 215 ? 7.750 -18.321 -5.917 1.00 80.06 215 GLY A O 1
ATOM 1698 N N . GLY A 1 216 ? 5.545 -18.211 -6.343 1.00 87.94 216 GLY A N 1
ATOM 1699 C CA . GLY A 1 216 ? 5.382 -16.823 -5.892 1.00 87.94 216 GLY A CA 1
ATOM 1700 C C . GLY A 1 216 ? 6.097 -15.815 -6.787 1.00 87.94 216 GLY A C 1
ATOM 1701 O O . GLY A 1 216 ? 6.711 -14.865 -6.299 1.00 87.94 216 GLY A O 1
ATOM 1702 N N . LYS A 1 217 ? 6.063 -16.032 -8.103 1.00 92.12 217 LYS A N 1
ATOM 1703 C CA . LYS A 1 217 ? 6.721 -15.185 -9.100 1.00 92.12 217 LYS A CA 1
ATOM 1704 C C . LYS A 1 217 ? 5.688 -14.535 -10.013 1.00 92.12 217 LYS A C 1
ATOM 1706 O O . LYS A 1 217 ? 4.661 -15.128 -10.323 1.00 92.12 217 LYS A O 1
ATOM 1711 N N . ILE A 1 218 ? 5.968 -13.320 -10.461 1.00 96.00 218 ILE A N 1
ATOM 1712 C CA . ILE A 1 218 ? 5.185 -12.619 -11.477 1.00 96.00 218 ILE A CA 1
ATOM 1713 C C . ILE A 1 218 ? 6.137 -12.011 -12.502 1.00 96.00 218 ILE A C 1
ATOM 1715 O O . ILE A 1 218 ? 7.159 -11.427 -12.137 1.00 96.00 218 ILE A O 1
ATOM 1719 N N . LEU A 1 219 ? 5.819 -12.178 -13.781 1.00 96.44 219 LEU A N 1
ATOM 1720 C CA . LEU A 1 219 ? 6.501 -11.505 -14.880 1.00 96.44 219 LEU A CA 1
ATOM 1721 C C . LEU A 1 219 ? 5.634 -10.348 -15.360 1.00 96.44 219 LEU A C 1
ATOM 1723 O O . LEU A 1 219 ? 4.435 -10.518 -15.569 1.00 96.44 219 LEU A O 1
ATOM 1727 N N . HIS A 1 220 ? 6.253 -9.191 -15.567 1.00 97.12 220 HIS A N 1
ATOM 1728 C CA . HIS A 1 220 ? 5.656 -8.044 -16.245 1.00 97.12 220 HIS A CA 1
ATOM 1729 C C . HIS A 1 220 ? 6.309 -7.897 -17.616 1.00 97.12 220 HIS A C 1
ATOM 1731 O O . HIS A 1 220 ? 7.488 -7.561 -17.699 1.00 97.12 220 HIS A O 1
ATOM 1737 N N . HIS A 1 221 ? 5.561 -8.174 -18.680 1.00 94.75 221 HIS A N 1
ATOM 1738 C CA . HIS A 1 221 ? 5.979 -7.964 -20.065 1.00 94.75 221 HIS A CA 1
ATOM 1739 C C . HIS A 1 221 ? 5.666 -6.522 -20.448 1.00 94.75 221 HIS A C 1
ATOM 1741 O O . HIS A 1 221 ? 4.497 -6.143 -20.492 1.00 94.75 221 HIS A O 1
ATOM 1747 N N . ILE A 1 222 ? 6.702 -5.720 -20.667 1.00 96.06 222 ILE A N 1
ATOM 1748 C CA . ILE A 1 222 ? 6.584 -4.272 -20.814 1.00 96.06 222 ILE A CA 1
ATOM 1749 C C . ILE A 1 222 ? 6.360 -3.920 -22.283 1.00 96.06 222 ILE A C 1
ATOM 1751 O O . ILE A 1 222 ? 7.242 -4.139 -23.110 1.00 96.06 222 ILE A O 1
ATOM 1755 N N . ASP A 1 223 ? 5.215 -3.319 -22.596 1.00 90.25 223 ASP A N 1
ATOM 1756 C CA . ASP A 1 223 ? 4.889 -2.860 -23.950 1.00 90.25 223 ASP A CA 1
ATOM 1757 C C . ASP A 1 223 ? 5.328 -1.401 -24.148 1.00 90.25 223 ASP A C 1
ATOM 1759 O O . ASP A 1 223 ? 5.979 -1.058 -25.133 1.00 90.25 223 ASP A O 1
ATOM 1763 N N . MET A 1 224 ? 5.017 -0.539 -23.175 1.00 90.50 224 MET A N 1
ATOM 1764 C CA . MET A 1 224 ? 5.357 0.886 -23.186 1.00 90.50 224 MET A CA 1
ATOM 1765 C C . MET A 1 224 ? 5.987 1.283 -21.857 1.00 90.50 224 MET A C 1
ATOM 1767 O O . MET A 1 224 ? 5.526 0.849 -20.805 1.00 90.50 224 MET A O 1
ATOM 1771 N N . SER A 1 225 ? 7.012 2.132 -21.894 1.00 91.75 225 SER A N 1
ATOM 1772 C CA . SER A 1 225 ? 7.680 2.649 -20.699 1.00 91.75 225 SER A CA 1
ATOM 1773 C C . SER A 1 225 ? 8.239 4.040 -20.962 1.00 91.75 225 SER A C 1
ATOM 1775 O O . SER A 1 225 ? 8.790 4.288 -22.033 1.00 91.75 225 SER A O 1
ATOM 1777 N N . PHE A 1 226 ? 8.133 4.928 -19.974 1.00 87.94 226 PHE A N 1
ATOM 1778 C CA . PHE A 1 226 ? 8.872 6.191 -19.967 1.00 87.94 226 PHE A CA 1
ATOM 1779 C C . PHE A 1 226 ? 10.339 5.979 -19.576 1.00 87.94 226 PHE A C 1
ATOM 1781 O O . PHE A 1 226 ? 11.217 6.684 -20.063 1.00 87.94 226 PHE A O 1
ATOM 1788 N N . THR A 1 227 ? 10.625 4.973 -18.744 1.00 81.56 227 THR A N 1
ATOM 1789 C CA . THR A 1 227 ? 11.996 4.602 -18.386 1.00 81.56 227 THR A CA 1
ATOM 1790 C C . THR A 1 227 ? 12.714 4.015 -19.608 1.00 81.56 227 THR A C 1
ATOM 1792 O O . THR A 1 227 ? 12.252 2.991 -20.137 1.00 81.56 227 THR A O 1
ATOM 1795 N N . PRO A 1 228 ? 13.829 4.622 -20.066 1.00 79.69 228 PRO A N 1
ATOM 1796 C CA . PRO A 1 228 ? 14.557 4.156 -21.241 1.00 79.69 228 PRO A CA 1
ATOM 1797 C C . PRO A 1 228 ? 15.024 2.702 -21.114 1.00 79.69 228 PRO A C 1
ATOM 1799 O O . PRO A 1 228 ? 15.475 2.262 -20.058 1.00 79.69 228 PRO A O 1
ATOM 1802 N N . GLY A 1 229 ? 14.923 1.948 -22.211 1.00 83.94 229 GLY A N 1
ATOM 1803 C CA . GLY A 1 229 ? 15.402 0.564 -22.298 1.00 83.94 229 GLY A CA 1
ATOM 1804 C C . GLY A 1 229 ? 14.475 -0.504 -21.709 1.00 83.94 229 GLY A C 1
ATOM 1805 O O . GLY A 1 229 ? 14.792 -1.683 -21.810 1.00 83.94 229 GLY A O 1
ATOM 1806 N N . TRP A 1 230 ? 13.336 -0.132 -21.117 1.00 85.31 230 TRP A N 1
ATOM 1807 C CA . TRP A 1 230 ? 12.391 -1.105 -20.549 1.00 85.31 230 TRP A CA 1
ATOM 1808 C C . TRP A 1 230 ? 11.349 -1.604 -21.555 1.00 85.31 230 TRP A C 1
ATOM 1810 O O . TRP A 1 230 ? 10.857 -2.721 -21.409 1.00 85.31 230 TRP A O 1
ATOM 1820 N N . GLY A 1 231 ? 11.007 -0.812 -22.575 1.00 90.94 231 GLY A N 1
ATOM 1821 C CA . GLY A 1 231 ? 10.055 -1.230 -23.609 1.00 90.94 231 GLY A CA 1
ATOM 1822 C C . GLY A 1 231 ? 10.511 -2.510 -24.321 1.00 90.94 231 GLY A C 1
ATOM 1823 O O . GLY A 1 231 ? 11.668 -2.621 -24.718 1.00 90.94 231 GLY A O 1
ATOM 1824 N N . GLY A 1 232 ? 9.611 -3.485 -24.453 1.00 86.94 232 GLY A N 1
ATOM 1825 C CA . GLY A 1 232 ? 9.884 -4.798 -25.042 1.00 86.94 232 GLY A CA 1
ATOM 1826 C C . GLY A 1 2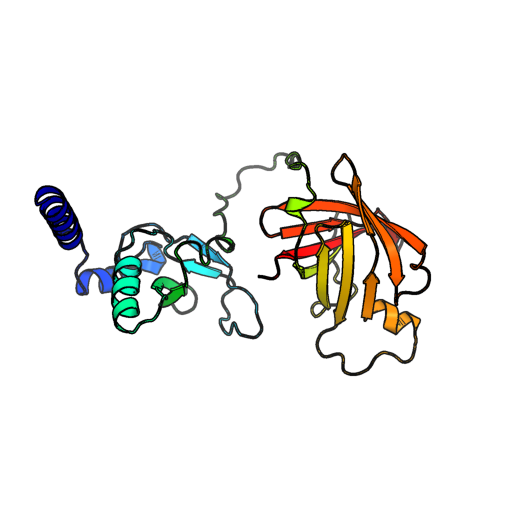32 ? 10.597 -5.792 -24.117 1.00 86.94 232 GLY A C 1
ATOM 1827 O O . GLY A 1 232 ? 10.881 -6.913 -24.537 1.00 86.94 232 GLY A O 1
ATOM 1828 N N . THR A 1 233 ? 10.896 -5.420 -22.868 1.00 91.94 233 THR A N 1
ATOM 1829 C CA . THR A 1 233 ? 11.562 -6.306 -21.898 1.00 91.94 233 THR A CA 1
ATOM 1830 C C . THR A 1 233 ? 10.564 -7.030 -20.992 1.00 91.94 233 THR A C 1
ATOM 1832 O O . THR A 1 233 ? 9.356 -6.797 -21.038 1.00 91.94 233 THR A O 1
ATOM 1835 N N . SER A 1 234 ? 11.063 -7.948 -20.162 1.00 91.38 234 SER A N 1
ATOM 1836 C CA . SER A 1 234 ? 10.274 -8.590 -19.109 1.00 91.38 234 SER A CA 1
ATOM 1837 C C . SER A 1 234 ? 10.936 -8.388 -17.754 1.00 91.38 234 SER A C 1
ATOM 1839 O O . SER A 1 234 ? 12.126 -8.656 -17.595 1.00 91.38 234 SER A O 1
ATOM 1841 N N . LEU A 1 235 ? 10.158 -7.937 -16.774 1.00 90.25 235 LEU A N 1
ATOM 1842 C CA . LEU A 1 235 ? 10.607 -7.750 -15.400 1.00 90.25 235 LEU A CA 1
ATOM 1843 C C . LEU A 1 235 ? 10.063 -8.887 -14.541 1.00 90.25 235 LEU A C 1
ATOM 1845 O O . LEU A 1 235 ? 8.854 -9.007 -14.355 1.00 90.25 235 LEU A O 1
ATOM 1849 N N . GLU A 1 236 ? 10.949 -9.718 -13.998 1.00 92.31 236 GLU A N 1
ATOM 1850 C CA . GLU A 1 236 ? 10.564 -10.725 -13.010 1.00 92.31 236 GLU A CA 1
ATOM 1851 C C . GLU A 1 236 ? 10.530 -10.107 -11.609 1.00 92.31 236 GLU A C 1
ATOM 1853 O O . GLU A 1 236 ? 11.448 -9.388 -11.202 1.00 92.31 236 GLU A O 1
ATOM 1858 N N . ARG A 1 237 ? 9.487 -10.426 -10.841 1.00 94.25 237 ARG A N 1
ATOM 1859 C CA . ARG A 1 237 ? 9.367 -10.087 -9.423 1.00 94.25 237 ARG A CA 1
ATOM 1860 C C . ARG A 1 237 ? 8.954 -11.312 -8.620 1.00 94.25 237 ARG A C 1
ATOM 1862 O O . ARG A 1 237 ? 8.166 -12.135 -9.080 1.00 94.25 237 ARG A O 1
ATOM 1869 N N . THR A 1 238 ? 9.427 -11.402 -7.383 1.00 94.38 238 THR A N 1
ATOM 1870 C CA . THR A 1 238 ? 8.728 -12.206 -6.372 1.00 94.38 238 THR A CA 1
ATOM 1871 C C . THR A 1 238 ? 7.498 -11.430 -5.917 1.00 94.38 238 THR A C 1
ATOM 1873 O O . THR A 1 238 ? 7.589 -10.225 -5.685 1.00 94.38 238 THR A O 1
ATOM 1876 N N . ILE A 1 239 ? 6.360 -12.107 -5.801 1.00 95.00 239 ILE A N 1
ATOM 1877 C CA . ILE A 1 239 ? 5.085 -11.532 -5.384 1.00 95.00 239 ILE A CA 1
ATOM 1878 C C . ILE A 1 239 ? 4.598 -12.202 -4.100 1.00 95.00 239 ILE A C 1
ATOM 1880 O O . ILE A 1 239 ? 4.623 -13.424 -3.971 1.00 95.00 239 ILE A O 1
ATOM 1884 N N . ARG A 1 240 ? 4.156 -11.382 -3.147 1.00 91.62 240 ARG A N 1
ATOM 1885 C CA . ARG A 1 240 ? 3.489 -11.809 -1.913 1.00 91.62 240 ARG A CA 1
ATOM 1886 C C . ARG A 1 240 ? 2.201 -11.007 -1.757 1.00 91.62 240 ARG A C 1
ATOM 1888 O O . ARG A 1 240 ? 2.212 -9.796 -1.984 1.00 91.62 240 ARG A O 1
ATOM 1895 N N . VAL A 1 241 ? 1.108 -11.675 -1.397 1.00 89.44 241 VAL A N 1
ATOM 1896 C CA . VAL A 1 241 ? -0.204 -11.047 -1.188 1.00 89.44 241 VAL A CA 1
ATOM 1897 C C . VAL A 1 241 ? -0.740 -11.465 0.172 1.00 89.44 241 VAL A C 1
ATOM 1899 O O . VAL A 1 241 ? -0.928 -12.651 0.432 1.00 89.44 241 VAL A O 1
ATOM 1902 N N . GLU A 1 242 ? -1.009 -10.479 1.018 1.00 87.19 242 GLU A N 1
ATOM 1903 C CA . GLU A 1 242 ? -1.477 -10.641 2.393 1.00 87.19 242 GLU A CA 1
ATOM 1904 C C . GLU A 1 242 ? -2.660 -9.689 2.608 1.00 87.19 242 GLU A C 1
ATOM 1906 O O . GLU A 1 242 ? -2.493 -8.495 2.854 1.00 87.19 242 GLU A O 1
ATOM 1911 N N . GLY A 1 243 ? -3.882 -10.201 2.436 1.00 88.75 243 GLY A N 1
ATOM 1912 C CA . GLY A 1 243 ? -5.103 -9.400 2.547 1.00 88.75 243 GLY A CA 1
ATOM 1913 C C . GLY A 1 243 ? -5.135 -8.237 1.550 1.00 88.75 243 GLY A C 1
ATOM 1914 O O . GLY A 1 243 ? -5.222 -8.439 0.337 1.00 88.75 243 GLY A O 1
ATOM 1915 N N . ASN A 1 244 ? -5.080 -7.009 2.068 1.00 92.31 244 ASN A N 1
ATOM 1916 C CA . ASN A 1 244 ? -5.063 -5.782 1.273 1.00 92.31 244 ASN A CA 1
ATOM 1917 C C . ASN A 1 244 ? -3.645 -5.308 0.909 1.00 92.31 244 ASN A C 1
ATOM 1919 O O . ASN A 1 244 ? -3.519 -4.255 0.285 1.00 92.31 244 ASN A O 1
ATOM 1923 N N . ARG A 1 245 ? -2.598 -6.059 1.273 1.00 90.69 245 ARG A N 1
ATOM 1924 C CA . ARG A 1 245 ? -1.191 -5.725 1.038 1.00 90.69 245 ARG A CA 1
ATOM 1925 C C . ARG A 1 245 ? -0.594 -6.600 -0.059 1.00 90.69 245 ARG A C 1
ATOM 1927 O O . ARG A 1 245 ? -0.681 -7.824 -0.016 1.00 90.69 245 ARG A O 1
ATOM 1934 N N . LEU A 1 246 ? 0.068 -5.964 -1.019 1.00 95.06 246 LEU A N 1
ATOM 1935 C CA . LEU A 1 246 ? 0.807 -6.616 -2.096 1.00 95.06 246 LEU A CA 1
ATOM 1936 C C . LEU A 1 246 ? 2.265 -6.173 -2.036 1.00 95.06 246 LEU A C 1
ATOM 1938 O O . LEU A 1 246 ? 2.566 -4.984 -2.040 1.00 95.06 246 LEU A O 1
ATOM 1942 N N . THR A 1 247 ? 3.180 -7.134 -1.992 1.00 95.06 247 THR A N 1
ATOM 1943 C CA . THR A 1 247 ? 4.620 -6.874 -2.000 1.00 95.06 247 THR A CA 1
ATOM 1944 C C . THR A 1 247 ? 5.228 -7.458 -3.263 1.00 95.06 247 THR A C 1
ATOM 1946 O O . THR A 1 247 ? 5.130 -8.659 -3.512 1.00 95.06 247 THR A O 1
ATOM 1949 N N . LEU A 1 248 ? 5.883 -6.606 -4.048 1.00 95.00 248 LEU A N 1
ATOM 1950 C CA . LEU A 1 248 ? 6.733 -7.005 -5.164 1.00 95.00 248 LEU A CA 1
ATOM 1951 C C . LEU A 1 248 ? 8.190 -6.866 -4.742 1.00 95.00 248 LEU A C 1
ATOM 1953 O O . LEU A 1 248 ? 8.579 -5.852 -4.164 1.00 95.00 248 LEU A O 1
ATOM 1957 N N . ILE A 1 249 ? 9.008 -7.857 -5.071 1.00 93.25 249 ILE A N 1
ATOM 1958 C CA . ILE A 1 249 ? 10.437 -7.860 -4.760 1.00 93.25 249 ILE A CA 1
ATOM 1959 C C . ILE A 1 249 ? 11.204 -8.061 -6.061 1.00 93.25 249 ILE A C 1
ATOM 1961 O O . ILE A 1 249 ? 10.964 -9.026 -6.788 1.00 93.25 249 ILE A O 1
ATOM 1965 N N . GLY A 1 250 ? 12.105 -7.130 -6.367 1.00 86.75 250 GLY A N 1
ATOM 1966 C CA . GLY A 1 250 ? 13.010 -7.229 -7.509 1.00 86.75 250 GLY A CA 1
ATOM 1967 C C . GLY A 1 250 ? 14.015 -8.378 -7.371 1.00 86.75 250 GLY A C 1
ATOM 1968 O O . GLY A 1 250 ? 14.254 -8.861 -6.256 1.00 86.75 250 GLY A O 1
ATOM 1969 N N . PRO A 1 251 ? 14.639 -8.807 -8.483 1.00 84.56 251 PRO A N 1
ATOM 1970 C CA . PRO A 1 251 ? 15.764 -9.727 -8.416 1.00 84.56 251 PRO A CA 1
ATOM 1971 C C . PRO A 1 251 ? 16.901 -9.121 -7.572 1.00 84.56 251 PRO A C 1
ATOM 1973 O O . PRO A 1 251 ? 16.970 -7.897 -7.407 1.00 84.56 251 PRO A O 1
ATOM 1976 N N . PRO A 1 252 ? 17.789 -9.954 -7.002 1.00 83.62 252 PRO A N 1
ATOM 1977 C CA . PRO A 1 252 ? 18.995 -9.451 -6.360 1.00 83.62 252 PRO A CA 1
ATOM 1978 C C . PRO A 1 252 ? 19.816 -8.634 -7.359 1.00 83.62 252 PRO A C 1
ATOM 1980 O O . PRO A 1 252 ? 20.042 -9.059 -8.489 1.00 83.62 252 PRO A O 1
ATOM 1983 N N . MET A 1 253 ? 20.259 -7.463 -6.921 1.00 81.88 253 MET A N 1
ATOM 1984 C CA . MET A 1 253 ? 21.150 -6.580 -7.662 1.00 81.88 253 MET A CA 1
ATOM 1985 C C . MET A 1 253 ? 22.404 -6.341 -6.836 1.00 81.88 253 MET A C 1
ATOM 1987 O O . MET A 1 253 ? 22.339 -6.252 -5.609 1.00 81.88 253 MET A O 1
ATOM 1991 N N . GLU A 1 254 ? 23.542 -6.204 -7.501 1.00 81.62 254 GLU A N 1
ATOM 1992 C CA . GLU A 1 254 ? 24.782 -5.799 -6.855 1.00 81.62 254 GLU A CA 1
ATOM 1993 C C . GLU A 1 254 ? 24.975 -4.292 -7.028 1.00 81.62 254 GLU A C 1
ATOM 1995 O O . GLU A 1 254 ? 24.939 -3.773 -8.143 1.00 81.62 254 GLU A O 1
ATOM 2000 N N . LYS A 1 255 ? 25.129 -3.570 -5.915 1.00 74.56 255 LYS A N 1
ATOM 2001 C CA . LYS A 1 255 ? 25.358 -2.120 -5.919 1.00 74.56 255 LYS A CA 1
ATOM 2002 C C . LYS A 1 255 ? 26.273 -1.744 -4.763 1.00 74.56 255 LYS A C 1
ATOM 2004 O O . LYS A 1 255 ? 25.980 -2.057 -3.605 1.00 74.56 255 LYS A O 1
ATOM 2009 N N . ASP A 1 256 ? 27.381 -1.084 -5.088 1.00 76.12 256 ASP A N 1
ATOM 2010 C CA . ASP A 1 256 ? 28.466 -0.746 -4.156 1.00 76.12 256 ASP A CA 1
ATOM 2011 C C . ASP A 1 256 ? 29.045 -1.985 -3.436 1.00 76.12 256 ASP A C 1
ATOM 2013 O O . ASP A 1 256 ? 29.257 -1.970 -2.223 1.00 76.12 256 ASP A O 1
ATOM 2017 N N . GLY A 1 257 ? 29.212 -3.100 -4.163 1.00 77.12 257 GLY A N 1
ATOM 2018 C CA . GLY A 1 257 ? 29.733 -4.368 -3.623 1.00 77.12 257 GLY A CA 1
ATOM 2019 C C . GLY A 1 257 ? 28.816 -5.058 -2.605 1.00 77.12 257 GLY A C 1
ATOM 2020 O O . GLY A 1 257 ? 29.248 -5.950 -1.877 1.00 77.12 257 GLY A O 1
ATOM 2021 N N . LYS A 1 258 ? 27.550 -4.631 -2.504 1.00 78.62 258 LYS A N 1
ATOM 2022 C CA . LYS A 1 258 ? 26.547 -5.225 -1.613 1.00 78.62 258 LYS A CA 1
ATOM 2023 C C . LYS A 1 258 ? 25.372 -5.751 -2.421 1.00 78.62 258 LYS A C 1
ATOM 2025 O O . LYS A 1 258 ? 24.811 -5.034 -3.250 1.00 78.62 258 LYS A O 1
ATOM 2030 N N . ALA A 1 259 ? 24.956 -6.978 -2.114 1.00 82.19 259 ALA A N 1
ATOM 2031 C CA . ALA A 1 259 ? 23.708 -7.527 -2.618 1.00 82.19 259 ALA A CA 1
ATOM 2032 C C . ALA A 1 259 ? 22.523 -6.748 -2.026 1.00 82.19 259 ALA A C 1
ATOM 2034 O O . ALA A 1 259 ? 22.381 -6.617 -0.805 1.00 82.19 259 ALA A O 1
ATOM 2035 N N . ARG A 1 260 ? 21.674 -6.226 -2.906 1.00 83.81 260 ARG A N 1
ATOM 2036 C CA . ARG A 1 260 ? 20.469 -5.466 -2.579 1.00 83.81 260 ARG A CA 1
ATOM 2037 C C . ARG A 1 260 ? 19.267 -6.058 -3.284 1.00 83.81 260 ARG A C 1
ATOM 2039 O O . ARG A 1 260 ? 19.383 -6.686 -4.334 1.00 83.81 260 ARG A O 1
ATOM 2046 N N . ARG A 1 261 ? 18.092 -5.811 -2.721 1.00 86.06 261 ARG A N 1
ATOM 2047 C CA . ARG A 1 261 ? 16.809 -6.036 -3.390 1.00 86.06 261 ARG A CA 1
ATOM 2048 C C . ARG A 1 261 ? 15.923 -4.819 -3.215 1.00 86.06 261 ARG A C 1
ATOM 2050 O O . ARG A 1 261 ? 15.974 -4.158 -2.179 1.00 86.06 261 ARG A O 1
ATOM 2057 N N . VAL A 1 262 ? 15.112 -4.557 -4.230 1.00 86.56 262 VAL A N 1
ATOM 2058 C CA . VAL A 1 262 ? 14.081 -3.518 -4.191 1.00 86.56 262 VAL A CA 1
ATOM 2059 C C . VAL A 1 262 ? 12.779 -4.157 -3.735 1.00 86.56 262 VAL A C 1
ATOM 2061 O O . VAL A 1 262 ? 12.355 -5.164 -4.302 1.00 86.56 262 VAL A O 1
ATOM 2064 N N . TYR A 1 263 ? 12.152 -3.558 -2.734 1.00 90.12 263 TYR A N 1
ATOM 2065 C CA . TYR A 1 263 ? 10.846 -3.913 -2.206 1.00 90.12 263 TYR A CA 1
ATOM 2066 C C . TYR A 1 263 ? 9.869 -2.804 -2.573 1.00 90.12 263 TYR A C 1
ATOM 2068 O O . TYR A 1 263 ? 10.101 -1.637 -2.263 1.00 90.12 263 TYR A O 1
ATOM 2076 N N . MET A 1 264 ? 8.780 -3.173 -3.239 1.00 93.56 264 MET A N 1
ATOM 2077 C CA . MET A 1 264 ? 7.670 -2.276 -3.535 1.00 93.56 264 MET A CA 1
ATOM 2078 C C . MET A 1 264 ? 6.442 -2.811 -2.828 1.00 93.56 264 MET A C 1
ATOM 2080 O O . MET A 1 264 ? 5.963 -3.903 -3.142 1.00 93.56 264 MET A O 1
ATOM 2084 N N . VAL A 1 265 ? 5.967 -2.046 -1.858 1.00 93.38 265 VAL A N 1
ATOM 2085 C CA . VAL A 1 265 ? 4.868 -2.434 -0.987 1.00 93.38 265 VAL A CA 1
ATOM 2086 C C . VAL A 1 265 ? 3.668 -1.573 -1.318 1.00 93.38 265 VAL A C 1
ATOM 2088 O O . VAL A 1 265 ? 3.743 -0.344 -1.301 1.00 93.38 265 VAL A O 1
ATOM 2091 N N . TRP A 1 266 ? 2.564 -2.237 -1.614 1.00 94.94 266 TRP A N 1
ATOM 2092 C CA . TRP A 1 266 ? 1.337 -1.645 -2.105 1.00 94.94 266 TRP A CA 1
ATOM 2093 C C . TRP A 1 266 ? 0.173 -2.036 -1.207 1.00 94.94 266 TRP A C 1
ATOM 2095 O O . TRP A 1 266 ? 0.175 -3.113 -0.607 1.00 94.94 266 TRP A O 1
ATOM 2105 N N . VAL A 1 267 ? -0.840 -1.179 -1.155 1.00 93.75 267 VAL A N 1
ATOM 2106 C CA . VAL A 1 267 ? -2.132 -1.475 -0.528 1.00 93.75 267 VAL A CA 1
ATOM 2107 C C . VAL A 1 267 ? -3.255 -1.292 -1.533 1.00 93.75 267 VAL A C 1
ATOM 2109 O O . VAL A 1 267 ? -3.132 -0.463 -2.436 1.00 93.75 267 VAL A O 1
ATOM 2112 N N . ARG A 1 268 ? -4.343 -2.052 -1.406 1.00 93.12 268 ARG A N 1
ATOM 2113 C CA . ARG A 1 268 ? -5.517 -1.888 -2.276 1.00 93.12 268 ARG A CA 1
ATOM 2114 C C . ARG A 1 268 ? -6.023 -0.445 -2.236 1.00 93.12 268 ARG A C 1
ATOM 2116 O O . ARG A 1 268 ? -6.105 0.170 -1.173 1.00 93.12 268 ARG A O 1
ATOM 2123 N N . ALA A 1 269 ? -6.342 0.093 -3.406 1.00 85.56 269 ALA A N 1
ATOM 2124 C CA . ALA A 1 269 ? -6.860 1.441 -3.573 1.00 85.56 269 ALA A CA 1
ATOM 2125 C C . ALA A 1 269 ? -8.396 1.419 -3.604 1.00 85.56 269 ALA A C 1
ATOM 2127 O O . ALA A 1 269 ? -8.967 1.602 -4.670 1.00 85.56 269 ALA A O 1
ATOM 2128 N N . GLY A 1 270 ? -9.022 1.211 -2.438 1.00 69.44 270 GLY A N 1
ATOM 2129 C CA . GLY A 1 270 ? -10.474 1.361 -2.241 1.00 69.44 270 GLY A CA 1
ATOM 2130 C C . GLY A 1 270 ? -11.339 0.235 -2.790 1.00 69.44 270 GLY A C 1
ATOM 2131 O O . GLY A 1 270 ? -11.178 -0.133 -3.971 1.00 69.44 270 GLY A O 1
#